Protein AF-A0A1C3J960-F1 (afdb_monomer_lite)

Sequence (207 aa):
MNKKTLPPPPDFDSPEEAKDIIHFLWNNLAELEDRLNQNSRNSSVPSSQQPLHNKAKNTSPNRRDSGKKQGAQPGHKGHRRLLHPIENNASVEQYLPSKTCHCGGCVVPNRKPYKRHQIFDLPDISYTLIEHQVFKGECSWCGDKHQADLPESVPDVQMDTNLHYKTYCFKPADGRNQLQSWDQKKAEKANRSNSYLSQVLAGQGAS

Secondary structure (DSSP, 8-state):
----PPPPPPP-SSHHHHHHHHHHHHHHHHHHHHHHH--TTTS---TTTS-HHHHHTT--TT-----PPSSSPTTPPP--PPPPP--TT------PPPSB-TTSPBPPPPSS-S------PPPP-----------EEE-TTT--EEEPPPPTTS-SSSS-TT--------PPPSS------HHHHHHHHHHHHHHHHHHHHHTTS--

Foldseek 3Di:
DPPPDDPPPDDDDDPVVVVVVVVVVVVVVVVVVVVVPDDVVPDVDDPVPDDVVRVVVVDDVPPPDPPDDPDDHPPDDDDDQDDDDQDPPDDDDDDFDDLADPVRDGDDDDPDDPDDDDDDDDPDDDDDDDDDDKDKDADPPPRDIDIDDDPPVDDPDPDDPPPPPVPPPDDRDPPDPDPDDVVNVVVVVVVVVVVVVVVVVVVVPDD

Radius of gyration: 34.77 Å; chains: 1; bounding box: 85×97×86 Å

Structure (mmCIF, N/CA/C/O backbone):
data_AF-A0A1C3J960-F1
#
_entry.id   AF-A0A1C3J960-F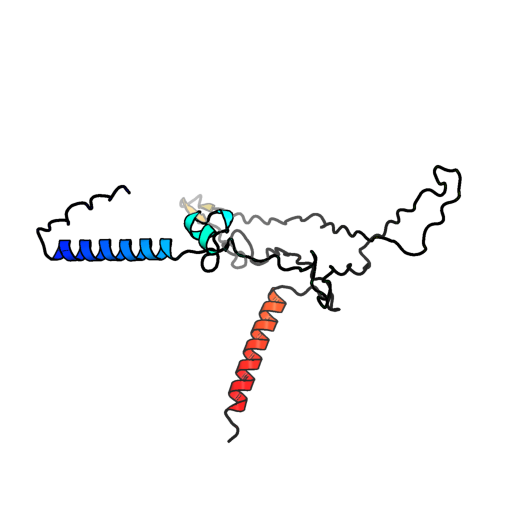1
#
loop_
_atom_site.group_PDB
_atom_site.id
_atom_site.type_symbol
_atom_site.label_atom_id
_atom_site.label_alt_id
_atom_site.label_comp_id
_atom_site.label_asym_id
_atom_site.label_entity_id
_atom_site.label_seq_id
_atom_site.pdbx_PDB_ins_code
_atom_site.Cartn_x
_atom_site.Cartn_y
_atom_site.Cartn_z
_atom_site.occupancy
_atom_site.B_iso_or_equiv
_atom_site.auth_seq_id
_atom_site.auth_comp_id
_atom_site.auth_asym_id
_atom_site.auth_atom_id
_atom_site.pdbx_PDB_model_num
ATOM 1 N N . MET A 1 1 ? -4.798 -30.162 45.306 1.00 40.94 1 MET A N 1
ATOM 2 C CA . MET A 1 1 ? -5.962 -29.302 45.000 1.00 40.94 1 MET A CA 1
ATOM 3 C C . MET A 1 1 ? -6.082 -28.275 46.114 1.00 40.94 1 MET A C 1
ATOM 5 O O . MET A 1 1 ? -6.596 -28.610 47.171 1.00 40.94 1 MET A O 1
ATOM 9 N N . ASN A 1 2 ? -5.548 -27.065 45.925 1.00 50.72 2 ASN A N 1
ATOM 10 C CA . ASN A 1 2 ? -5.765 -25.983 46.887 1.00 50.72 2 ASN A CA 1
ATOM 11 C C . ASN A 1 2 ? -7.217 -25.530 46.747 1.00 50.72 2 ASN A C 1
ATOM 13 O O . ASN A 1 2 ? -7.563 -24.864 45.772 1.00 50.72 2 ASN A O 1
ATOM 17 N N . LYS A 1 3 ? -8.079 -25.936 47.684 1.00 51.47 3 LYS A N 1
ATOM 18 C CA . LYS A 1 3 ? -9.395 -25.317 47.829 1.00 51.47 3 LYS A CA 1
ATOM 19 C C . LYS A 1 3 ? -9.120 -23.873 48.237 1.00 51.47 3 LYS A C 1
ATOM 21 O O . LYS A 1 3 ? -8.664 -23.640 49.350 1.00 51.47 3 LYS A O 1
ATOM 26 N N . LYS A 1 4 ? -9.304 -22.922 47.318 1.00 56.19 4 LYS A N 1
ATOM 27 C CA . LYS A 1 4 ? -9.351 -21.506 47.688 1.00 56.19 4 LYS A CA 1
ATOM 28 C C . LYS A 1 4 ? -10.471 -21.375 48.713 1.00 56.19 4 LYS A C 1
ATOM 30 O O . LYS A 1 4 ? -11.628 -21.617 48.379 1.00 56.19 4 LYS A O 1
ATOM 35 N N . THR A 1 5 ? -10.110 -21.077 49.952 1.00 66.50 5 THR A N 1
ATOM 36 C CA . THR A 1 5 ? -11.065 -20.726 50.995 1.00 66.50 5 THR A CA 1
ATOM 37 C C . THR A 1 5 ? -11.781 -19.471 50.520 1.00 66.50 5 THR A C 1
ATOM 39 O O . THR A 1 5 ? -11.132 -18.462 50.241 1.00 66.50 5 THR A O 1
ATOM 42 N N . LEU A 1 6 ? -13.094 -19.567 50.321 1.00 66.56 6 LEU A N 1
ATOM 43 C CA . LEU A 1 6 ? -13.897 -18.406 49.966 1.00 66.56 6 LEU A CA 1
ATOM 44 C C . LEU A 1 6 ? -13.848 -17.423 51.146 1.00 66.56 6 LEU A C 1
ATOM 46 O O . LEU A 1 6 ? -13.936 -17.876 52.292 1.00 66.56 6 LEU A O 1
ATOM 50 N N . PRO A 1 7 ? -13.668 -16.114 50.897 1.00 74.25 7 PRO A N 1
ATOM 51 C CA . PRO A 1 7 ? -13.819 -15.125 51.953 1.00 74.25 7 PRO A CA 1
ATOM 52 C C . PRO A 1 7 ? -15.239 -15.215 52.537 1.00 74.25 7 PRO A C 1
ATOM 54 O O . PRO A 1 7 ? -16.162 -15.632 51.825 1.00 74.25 7 PRO A O 1
ATOM 57 N N . PRO A 1 8 ? -15.423 -14.864 53.822 1.00 76.44 8 PRO A N 1
ATOM 58 C CA . PRO A 1 8 ? -16.755 -14.788 54.403 1.00 76.44 8 PRO A CA 1
ATOM 59 C C . PRO A 1 8 ? -17.628 -13.830 53.576 1.00 76.44 8 PRO A C 1
ATOM 61 O O . PRO A 1 8 ? -17.098 -12.876 52.993 1.00 76.44 8 PRO A O 1
ATOM 64 N N . PRO A 1 9 ? -18.942 -14.097 53.482 1.00 76.69 9 PRO A N 1
ATOM 65 C CA . PRO A 1 9 ? -19.850 -13.201 52.783 1.00 76.69 9 PRO A CA 1
ATOM 66 C C . PRO A 1 9 ? -19.760 -11.797 53.401 1.00 76.69 9 PRO A C 1
ATOM 68 O O . PRO A 1 9 ? -19.583 -11.690 54.617 1.00 76.69 9 PRO A O 1
ATOM 71 N N . PRO A 1 10 ? -19.839 -10.737 52.582 1.00 79.44 10 PRO A N 1
ATOM 72 C CA . PRO A 1 10 ? -19.859 -9.376 53.096 1.00 79.44 10 PRO A CA 1
ATOM 73 C C . PRO A 1 10 ? -21.074 -9.197 54.012 1.00 79.44 10 PRO A C 1
ATOM 75 O O . PRO A 1 10 ? -22.181 -9.604 53.654 1.00 79.44 10 PRO A O 1
ATOM 78 N N . ASP A 1 11 ? -20.836 -8.616 55.184 1.00 78.81 11 ASP A N 1
ATOM 79 C CA . ASP A 1 11 ? -21.889 -8.143 56.081 1.00 78.81 11 ASP A CA 1
ATOM 80 C C . ASP A 1 11 ? -22.377 -6.771 55.594 1.00 78.81 11 ASP A C 1
ATOM 82 O O . ASP A 1 11 ? -21.622 -6.058 54.924 1.00 78.81 11 ASP A O 1
ATOM 86 N N . PHE A 1 12 ? -23.630 -6.418 55.866 1.00 78.44 12 PHE A N 1
ATOM 87 C CA . PHE A 1 12 ? -24.222 -5.174 55.367 1.00 78.44 12 PHE A CA 1
ATOM 88 C C . PHE A 1 12 ? -25.117 -4.512 56.411 1.00 78.44 12 PHE A C 1
ATOM 90 O O . PHE A 1 12 ? -25.989 -5.149 57.001 1.00 78.44 12 PHE A O 1
ATOM 97 N N . ASP A 1 13 ? -24.932 -3.202 56.575 1.00 78.00 13 ASP A N 1
ATOM 98 C CA . ASP A 1 13 ? -25.610 -2.396 57.590 1.00 78.00 13 ASP A CA 1
ATOM 99 C C . ASP A 1 13 ? -26.914 -1.764 57.054 1.00 78.00 13 ASP A C 1
ATOM 101 O O . ASP A 1 13 ? -27.767 -1.324 57.829 1.00 78.00 13 ASP A O 1
ATOM 105 N N . SER A 1 14 ? -27.106 -1.744 55.725 1.00 86.62 14 SER A N 1
ATOM 106 C CA . SER A 1 14 ? -28.242 -1.103 55.048 1.00 86.62 14 SER A CA 1
ATOM 107 C C . SER A 1 14 ? -28.784 -1.903 53.845 1.00 86.62 14 SER A C 1
ATOM 109 O O . SER A 1 14 ? -28.019 -2.505 53.086 1.00 86.62 14 SER A O 1
ATOM 111 N N . PRO A 1 15 ? -30.111 -1.882 53.591 1.00 83.00 15 PRO A N 1
ATOM 112 C CA . PRO A 1 15 ? -30.717 -2.527 52.421 1.00 83.00 15 PRO A CA 1
ATOM 113 C C . PRO A 1 15 ? -30.311 -1.904 51.074 1.00 83.00 15 PRO A C 1
ATOM 115 O O . PRO A 1 15 ? -30.488 -2.545 50.038 1.00 83.00 15 PRO A O 1
ATOM 118 N N . GLU A 1 16 ? -29.805 -0.669 51.058 1.00 84.56 16 GLU A N 1
ATOM 119 C CA . GLU A 1 16 ? -29.292 -0.028 49.837 1.00 84.56 16 GLU A CA 1
ATOM 120 C C . GLU A 1 16 ? -27.917 -0.587 49.459 1.00 84.56 16 GLU A C 1
ATOM 122 O O . GLU A 1 16 ? -27.722 -1.027 48.327 1.00 84.56 16 GLU A O 1
ATOM 127 N N . GLU A 1 17 ? -27.022 -0.717 50.438 1.00 83.75 17 GLU A N 1
ATOM 128 C CA . GLU A 1 17 ? -25.697 -1.325 50.264 1.00 83.75 17 GLU A CA 1
ATOM 129 C C . GLU A 1 17 ? -25.800 -2.781 49.788 1.00 83.75 17 GLU A C 1
ATOM 131 O O . GLU A 1 17 ? -25.054 -3.216 48.908 1.00 83.75 17 GLU A O 1
ATOM 136 N N . ALA A 1 18 ? -26.787 -3.528 50.294 1.00 84.81 18 ALA A N 1
ATOM 137 C CA . ALA A 1 18 ? -27.049 -4.893 49.847 1.00 84.81 18 ALA A CA 1
ATOM 138 C C . ALA A 1 18 ? -27.378 -4.971 48.342 1.00 84.81 18 ALA A C 1
ATOM 140 O O . ALA A 1 18 ? -26.936 -5.900 47.661 1.00 84.81 18 ALA A O 1
ATOM 141 N N . LYS A 1 19 ? -28.124 -4.001 47.792 1.00 88.38 19 LYS A N 1
ATOM 142 C CA . LYS A 1 19 ? -28.462 -3.970 46.357 1.00 88.38 19 LYS A CA 1
ATOM 143 C C . LYS A 1 19 ? -27.236 -3.685 45.498 1.00 88.38 19 LYS A C 1
ATOM 145 O O . LYS A 1 19 ? -27.045 -4.362 44.487 1.00 88.38 19 LYS A O 1
ATOM 150 N N . ASP A 1 20 ? -26.396 -2.745 45.915 1.00 88.56 20 ASP A N 1
ATOM 151 C CA . ASP A 1 20 ? -25.171 -2.396 45.192 1.00 88.56 20 ASP A CA 1
ATOM 152 C C . ASP A 1 20 ? -24.196 -3.576 45.145 1.00 88.56 20 ASP A C 1
ATOM 154 O O . ASP A 1 20 ? -23.641 -3.894 44.088 1.00 88.56 20 ASP A O 1
ATOM 158 N N . ILE A 1 21 ? -24.060 -4.302 46.259 1.00 88.31 21 ILE A N 1
ATOM 159 C CA . ILE A 1 21 ? -23.249 -5.521 46.332 1.00 88.31 21 ILE A CA 1
ATOM 160 C C . ILE A 1 21 ? -23.815 -6.608 45.411 1.00 88.31 21 ILE A C 1
ATOM 162 O O . ILE A 1 21 ? -23.054 -7.247 44.683 1.00 88.31 21 ILE A O 1
ATOM 166 N N . ILE A 1 22 ? -25.137 -6.813 45.390 1.00 91.19 22 ILE A N 1
ATOM 167 C CA . ILE A 1 22 ? -25.774 -7.789 44.491 1.00 91.19 22 ILE A CA 1
ATOM 168 C C . ILE A 1 22 ? -25.492 -7.438 43.027 1.00 91.19 22 ILE A C 1
ATOM 170 O O . ILE A 1 22 ? -25.082 -8.314 42.264 1.00 91.19 22 ILE A O 1
ATOM 174 N N . HIS A 1 23 ? -25.649 -6.173 42.632 1.00 90.00 23 HIS A N 1
ATOM 175 C CA . HIS A 1 23 ? -25.342 -5.727 41.272 1.00 90.00 23 HIS A CA 1
ATOM 176 C C . HIS A 1 23 ? -23.862 -5.922 40.921 1.00 90.00 23 HIS A C 1
ATOM 178 O O . HIS A 1 23 ? -23.541 -6.424 39.841 1.00 90.00 23 HIS A O 1
ATOM 184 N N . PHE A 1 24 ? -22.957 -5.586 41.840 1.00 91.06 24 PHE A N 1
ATOM 185 C CA . PHE A 1 24 ? -21.521 -5.785 41.663 1.00 91.06 24 PHE A CA 1
ATOM 186 C C . PHE A 1 24 ? -21.154 -7.266 41.484 1.00 91.06 24 PHE A C 1
ATOM 188 O O . PHE A 1 24 ? -20.398 -7.616 40.573 1.00 91.06 24 PHE A O 1
ATOM 195 N N . LEU A 1 25 ? -21.699 -8.153 42.320 1.00 91.19 25 LEU A N 1
ATOM 196 C CA . LEU A 1 25 ? -21.454 -9.593 42.234 1.00 91.19 25 LEU A CA 1
ATOM 197 C C . LEU A 1 25 ? -22.050 -10.196 40.958 1.00 91.19 25 LEU A C 1
ATOM 199 O O . LEU A 1 25 ? -21.403 -11.028 40.324 1.00 91.19 25 LEU A O 1
ATOM 203 N N . TRP A 1 26 ? -23.239 -9.749 40.549 1.00 92.19 26 TRP A N 1
ATOM 204 C CA . TRP A 1 26 ? -23.888 -10.206 39.319 1.00 92.19 26 TRP A CA 1
ATOM 205 C C . TRP A 1 26 ? -23.072 -9.843 38.075 1.00 92.19 26 TRP A C 1
ATOM 207 O O . TRP A 1 26 ? -22.848 -10.689 37.210 1.00 92.19 26 TRP A O 1
ATOM 217 N N . ASN A 1 27 ? -22.559 -8.611 38.014 1.00 90.56 27 ASN A N 1
ATOM 218 C CA . ASN A 1 27 ? -21.699 -8.163 36.917 1.00 90.56 27 ASN A CA 1
ATOM 219 C C . ASN A 1 27 ? -20.379 -8.943 36.866 1.00 90.56 27 ASN A C 1
ATOM 221 O O . ASN A 1 27 ? -19.948 -9.350 35.789 1.00 90.56 27 ASN A O 1
ATOM 225 N N . ASN A 1 28 ? -19.762 -9.208 38.022 1.00 91.75 28 ASN A N 1
ATOM 226 C CA . ASN A 1 28 ? -18.548 -10.024 38.084 1.00 91.75 28 ASN A CA 1
ATOM 227 C C . ASN A 1 28 ? -18.793 -11.466 37.630 1.00 91.75 28 ASN A C 1
ATOM 229 O O . ASN A 1 28 ? -17.955 -12.038 36.934 1.00 91.75 28 ASN A O 1
ATOM 233 N N . LEU A 1 29 ? -19.925 -12.066 38.013 1.00 92.19 29 LEU A N 1
ATOM 234 C CA . LEU A 1 29 ? -20.287 -13.405 37.549 1.00 92.19 29 LEU A CA 1
ATOM 235 C C . LEU A 1 29 ? -20.457 -13.434 36.030 1.00 92.19 29 LEU A C 1
ATOM 237 O O . LEU A 1 29 ? -19.841 -14.278 35.384 1.00 92.19 29 LEU A O 1
ATOM 241 N N . ALA A 1 30 ? -21.199 -12.478 35.467 1.00 89.50 30 ALA A N 1
ATOM 242 C CA . ALA A 1 30 ? -21.384 -12.369 34.023 1.00 89.50 30 ALA A CA 1
ATOM 243 C C . ALA A 1 30 ? -20.042 -12.209 33.280 1.00 89.50 30 ALA A C 1
ATOM 245 O O . ALA A 1 30 ? -19.780 -12.930 32.320 1.00 89.50 30 ALA A O 1
ATOM 246 N N . GLU A 1 31 ? -19.142 -11.343 33.760 1.00 87.31 31 GLU A N 1
ATOM 247 C CA . GLU A 1 31 ? -17.820 -11.151 33.147 1.00 87.31 31 GLU A CA 1
ATOM 248 C C . GLU A 1 31 ? -16.962 -12.427 33.208 1.00 87.31 31 GLU A C 1
ATOM 250 O O . GLU A 1 31 ? -16.300 -12.800 32.234 1.00 87.31 31 GLU A O 1
ATOM 255 N N . LEU A 1 32 ? -16.950 -13.116 34.352 1.00 87.00 32 LEU A N 1
ATOM 256 C CA . LEU A 1 32 ? -16.181 -14.349 34.523 1.00 87.00 32 LEU A CA 1
ATOM 257 C C . LEU A 1 32 ? -16.727 -15.490 33.655 1.00 87.00 32 LEU A C 1
ATOM 259 O O . LEU A 1 32 ? -15.936 -16.247 33.082 1.00 87.00 32 LEU A O 1
ATOM 263 N N . GLU A 1 33 ? -18.049 -15.601 33.530 1.00 85.75 33 GLU A N 1
ATOM 264 C CA . GLU A 1 33 ? -18.709 -16.554 32.635 1.00 85.75 33 GLU A CA 1
ATOM 265 C C . GLU A 1 33 ? -18.397 -16.255 31.166 1.00 85.75 33 GLU A C 1
ATOM 267 O O . GLU A 1 33 ? -18.008 -17.164 30.425 1.00 85.75 33 GLU A O 1
ATOM 272 N N . ASP A 1 34 ? -18.460 -14.988 30.753 1.00 81.81 34 ASP A N 1
ATOM 273 C CA . ASP A 1 34 ? -18.087 -14.562 29.403 1.00 81.81 34 ASP A CA 1
ATOM 274 C C . ASP A 1 34 ? -16.627 -14.900 29.099 1.00 81.81 34 ASP A C 1
ATOM 276 O O . ASP A 1 34 ? -16.314 -15.493 28.063 1.00 81.81 34 ASP A O 1
ATOM 280 N N . ARG A 1 35 ? -15.714 -14.607 30.032 1.00 77.81 35 ARG A N 1
ATOM 281 C CA . ARG A 1 35 ? -14.286 -14.937 29.901 1.00 77.81 35 ARG A CA 1
ATOM 282 C C . ARG A 1 35 ? -14.033 -16.440 29.798 1.00 77.81 35 ARG A C 1
ATOM 284 O O . ARG A 1 35 ? -13.111 -16.842 29.089 1.00 77.81 35 ARG A O 1
ATOM 291 N N . LEU A 1 36 ? -14.824 -17.271 30.477 1.00 77.94 36 LEU A N 1
ATOM 292 C CA . LEU A 1 36 ? -14.744 -18.732 30.364 1.00 77.94 36 LEU A CA 1
ATOM 293 C C . LEU A 1 36 ? -15.308 -19.251 29.035 1.00 77.94 36 LEU A C 1
ATOM 295 O O . LEU A 1 36 ? -14.777 -20.218 28.484 1.00 77.94 36 LEU A O 1
ATOM 299 N N . ASN A 1 37 ? -16.351 -18.607 28.511 1.00 73.31 37 ASN A N 1
ATOM 300 C CA . ASN A 1 37 ? -17.013 -18.989 27.265 1.00 73.31 37 ASN A CA 1
ATOM 301 C C . ASN A 1 37 ? -16.298 -18.487 26.002 1.00 73.31 37 ASN A C 1
ATOM 303 O O . ASN A 1 37 ? -16.596 -18.963 24.899 1.00 73.31 37 ASN A O 1
ATOM 307 N N . GLN A 1 38 ? -15.337 -17.570 26.124 1.00 66.75 38 GLN A N 1
ATOM 308 C CA . GLN A 1 38 ? -14.517 -17.134 24.997 1.00 66.75 38 GLN A CA 1
ATOM 309 C C . GLN A 1 38 ? -13.653 -18.276 24.451 1.00 66.75 38 GLN A C 1
ATOM 311 O O . GLN A 1 38 ? -12.820 -18.870 25.136 1.00 66.75 38 GLN A O 1
ATOM 316 N N . ASN A 1 39 ? -13.824 -18.558 23.162 1.00 65.00 39 ASN A N 1
ATOM 317 C CA . ASN A 1 39 ? -13.034 -19.526 22.419 1.00 65.00 39 ASN A CA 1
ATOM 318 C C . ASN A 1 39 ? -12.701 -18.973 21.028 1.00 65.00 39 ASN A C 1
ATOM 320 O O . ASN A 1 39 ? -13.375 -18.086 20.516 1.00 65.00 39 ASN A O 1
ATOM 324 N N . SER A 1 40 ? -11.696 -19.540 20.363 1.00 60.22 40 SER A N 1
ATOM 325 C CA . SER A 1 40 ? -11.258 -19.087 19.031 1.00 60.22 40 SER A CA 1
ATOM 326 C C . SER A 1 40 ? -12.305 -19.238 17.913 1.00 60.22 40 SER A C 1
ATOM 328 O O . SER A 1 40 ? -12.024 -18.878 16.771 1.00 60.22 40 SER A O 1
ATOM 330 N N . ARG A 1 41 ? -13.488 -19.809 18.199 1.00 58.19 41 ARG A N 1
ATOM 331 C CA . ARG A 1 41 ? -14.621 -19.887 17.262 1.00 58.19 41 ARG A CA 1
ATOM 332 C C . ARG A 1 41 ? -15.629 -18.752 17.461 1.00 58.19 41 ARG A C 1
ATOM 334 O O . ARG A 1 41 ? -16.341 -18.463 16.506 1.00 58.19 41 ARG A O 1
ATOM 341 N N . ASN A 1 42 ? -15.712 -18.141 18.647 1.00 58.44 42 ASN A N 1
ATOM 342 C CA . ASN A 1 42 ? -16.661 -17.060 18.947 1.00 58.44 42 ASN A CA 1
ATOM 343 C C . ASN A 1 42 ? -16.000 -15.701 19.208 1.00 58.44 42 ASN A C 1
ATOM 345 O O . ASN A 1 42 ? -16.651 -14.676 19.042 1.00 58.44 42 ASN A O 1
ATOM 349 N N . SER A 1 43 ? -14.719 -15.677 19.567 1.00 56.94 43 SER A N 1
ATOM 350 C CA . SER A 1 43 ? -13.952 -14.462 19.766 1.00 56.94 43 SER A CA 1
ATOM 351 C C . SER A 1 43 ? -12.821 -14.465 18.752 1.00 56.94 43 SER A C 1
ATOM 353 O O . SER A 1 43 ? -12.129 -15.466 18.570 1.00 56.94 43 SER A O 1
ATOM 355 N N . SER A 1 44 ? -12.619 -13.347 18.058 1.00 63.34 44 SER A N 1
ATOM 356 C CA . SER A 1 44 ? -11.543 -13.139 17.074 1.00 63.34 44 SER A CA 1
ATOM 357 C C . SER A 1 44 ? -10.125 -13.207 17.685 1.00 63.34 44 SER A C 1
ATOM 359 O O . SER A 1 44 ? -9.174 -12.660 17.131 1.00 63.34 44 SER A O 1
ATOM 361 N N . VAL A 1 45 ? -9.976 -13.861 18.841 1.00 65.31 45 VAL A N 1
ATOM 362 C CA . VAL A 1 45 ? -8.744 -14.100 19.579 1.00 65.31 45 VAL A CA 1
ATOM 363 C C . VAL A 1 45 ? -7.974 -15.242 18.905 1.00 65.31 45 VAL A C 1
ATOM 365 O O . VAL A 1 45 ? -8.485 -16.367 18.806 1.00 65.31 45 VAL A O 1
ATOM 368 N N . PRO A 1 46 ? -6.725 -15.001 18.472 1.00 60.69 46 PRO A N 1
ATOM 369 C CA . PRO A 1 46 ? -5.896 -16.012 17.835 1.00 60.69 46 PRO A CA 1
ATOM 370 C C . PRO A 1 46 ? -5.755 -17.275 18.691 1.00 60.69 46 PRO A C 1
ATOM 372 O O . PRO A 1 46 ? -5.544 -17.216 19.903 1.00 60.69 46 PRO A O 1
ATOM 375 N N . SER A 1 47 ? -5.776 -18.446 18.045 1.00 60.62 47 SER A N 1
ATOM 376 C CA . SER A 1 47 ? -5.624 -19.744 18.721 1.00 60.62 47 SER A CA 1
ATOM 377 C C . SER A 1 47 ? -4.339 -19.857 19.556 1.00 60.62 47 SER A C 1
ATOM 379 O O . SER A 1 47 ? -4.280 -20.683 20.466 1.00 60.62 47 SER A O 1
ATOM 381 N N . SER A 1 48 ? -3.305 -19.065 19.260 1.00 57.75 48 SER A N 1
ATOM 382 C CA . SER A 1 48 ? -2.049 -19.022 20.016 1.00 57.75 48 SER A CA 1
ATOM 383 C C . SER A 1 48 ? -2.237 -18.486 21.439 1.00 57.75 48 SER A C 1
ATOM 385 O O . SER A 1 48 ? -1.630 -19.040 22.356 1.00 57.75 48 SER A O 1
ATOM 387 N N . GLN A 1 49 ? -3.132 -17.512 21.634 1.00 64.31 49 GLN A N 1
ATOM 388 C CA . GLN A 1 49 ? -3.400 -16.829 22.908 1.00 64.31 49 GLN A CA 1
ATOM 389 C C . GLN A 1 49 ? -4.466 -17.521 23.777 1.00 64.31 49 GLN A C 1
ATOM 391 O O . GLN A 1 49 ? -4.711 -17.110 24.906 1.00 64.31 49 GLN A O 1
ATOM 396 N N . GLN A 1 50 ? -5.081 -18.598 23.284 1.00 63.22 50 GLN A N 1
ATOM 397 C CA . GLN A 1 50 ? -6.061 -19.376 24.042 1.00 63.22 50 GLN A CA 1
ATOM 398 C C . GLN A 1 50 ? -5.400 -20.120 25.229 1.00 63.22 50 GLN A C 1
ATOM 400 O O . GLN A 1 50 ? -4.348 -20.749 25.031 1.00 63.22 50 GLN A O 1
ATOM 405 N N . PRO A 1 51 ? -6.016 -20.126 26.432 1.00 60.78 51 PRO A N 1
ATOM 406 C CA . PRO A 1 51 ? -5.545 -20.902 27.580 1.00 60.78 51 PRO A CA 1
ATOM 407 C C . PRO A 1 51 ? -5.364 -22.388 27.231 1.00 60.78 51 PRO A C 1
ATOM 409 O O . PRO A 1 51 ? -6.207 -22.984 26.557 1.00 60.78 51 PRO A O 1
ATOM 412 N N . LEU A 1 52 ? -4.280 -23.017 27.707 1.00 58.44 52 LEU A N 1
ATOM 413 C CA . LEU A 1 52 ? -3.930 -24.411 27.371 1.00 58.44 52 LEU A CA 1
ATOM 414 C C . LEU A 1 52 ? -5.050 -25.418 27.700 1.00 58.44 52 LEU A C 1
ATOM 416 O O . LEU A 1 52 ? -5.225 -26.399 26.978 1.00 58.44 52 LEU A O 1
ATOM 420 N N . HIS A 1 53 ? -5.857 -25.142 28.731 1.00 57.50 53 HIS A N 1
ATOM 421 C CA . HIS A 1 53 ? -7.018 -25.959 29.098 1.00 57.50 53 HIS A CA 1
ATOM 422 C C . HIS A 1 53 ? -8.055 -26.076 27.962 1.00 57.50 53 HIS A C 1
ATOM 424 O O . HIS A 1 53 ? -8.618 -27.150 27.748 1.00 57.50 53 HIS A O 1
ATOM 430 N N . ASN A 1 54 ? -8.242 -25.014 27.171 1.00 54.31 54 ASN A N 1
ATOM 431 C CA . ASN A 1 54 ? -9.176 -24.995 26.041 1.00 54.31 54 ASN A CA 1
ATOM 432 C C . ASN A 1 54 ? -8.568 -25.607 24.768 1.00 54.31 54 ASN A C 1
ATOM 434 O O . ASN A 1 54 ? -9.299 -26.108 23.913 1.00 54.31 54 ASN A O 1
ATOM 438 N N . LYS A 1 55 ? -7.231 -25.638 24.650 1.00 53.28 55 LYS A N 1
ATOM 439 C CA . LYS A 1 55 ? -6.527 -26.299 23.535 1.00 53.28 55 LYS A CA 1
ATOM 440 C C . LYS A 1 55 ? -6.649 -27.824 23.599 1.00 53.28 55 LYS A C 1
ATOM 442 O O . LYS A 1 55 ? -6.794 -28.463 22.560 1.00 53.28 55 LYS A O 1
ATOM 447 N N . ALA A 1 56 ? -6.655 -28.402 24.802 1.00 52.50 56 ALA A N 1
ATOM 448 C CA . ALA A 1 56 ? -6.711 -29.853 24.995 1.00 52.50 56 ALA A CA 1
ATOM 449 C C . ALA A 1 56 ? -8.036 -30.492 24.534 1.00 52.50 56 ALA A C 1
ATOM 451 O O . ALA A 1 56 ? -8.032 -31.627 24.067 1.00 52.50 56 ALA A O 1
ATOM 452 N N . LYS A 1 57 ? -9.166 -29.767 24.585 1.00 54.56 57 LYS A N 1
ATOM 453 C CA . LYS A 1 57 ? -10.469 -30.299 24.136 1.00 54.56 57 LYS A CA 1
ATOM 454 C C . LYS A 1 57 ? -10.565 -30.485 22.612 1.00 54.56 57 LYS A C 1
ATOM 456 O O . LYS A 1 57 ? -11.377 -31.281 22.154 1.00 54.56 57 LYS A O 1
ATOM 461 N N . ASN A 1 58 ? -9.734 -29.788 21.830 1.00 52.81 58 ASN A N 1
ATOM 462 C CA . ASN A 1 58 ? -9.788 -29.815 20.360 1.00 52.81 58 ASN A CA 1
ATOM 463 C C . ASN A 1 58 ? -8.816 -30.808 19.709 1.00 52.81 58 ASN A C 1
ATOM 465 O O . ASN A 1 58 ? -8.916 -31.062 18.506 1.00 52.81 58 ASN A O 1
ATOM 469 N N . THR A 1 59 ? -7.916 -31.410 20.484 1.00 54.41 59 THR A N 1
ATOM 470 C CA . THR A 1 59 ? -6.999 -32.439 19.991 1.00 54.41 59 THR A CA 1
ATOM 471 C C . THR A 1 59 ? -7.336 -33.742 20.689 1.00 54.41 59 THR A C 1
ATOM 473 O O . THR A 1 59 ? -6.753 -34.086 21.709 1.00 54.41 59 THR A O 1
ATOM 476 N N . SER A 1 60 ? -8.312 -34.468 20.142 1.00 58.62 60 SER A N 1
ATOM 477 C CA . SER A 1 60 ? -8.534 -35.857 20.535 1.00 58.62 60 SER A CA 1
ATOM 478 C C . SER A 1 60 ? -7.239 -36.645 20.282 1.00 58.62 60 SER A C 1
ATOM 480 O O . SER A 1 60 ? -6.824 -36.733 19.121 1.00 58.62 60 SER A O 1
ATOM 482 N N . PRO A 1 61 ? -6.602 -37.240 21.310 1.00 59.28 61 PRO A N 1
ATOM 483 C CA . PRO A 1 61 ? -5.433 -38.104 21.123 1.00 59.28 61 PRO A CA 1
ATOM 484 C C . PRO A 1 61 ? -5.766 -39.371 20.313 1.00 59.28 61 PRO A C 1
ATOM 486 O O . PRO A 1 61 ? -4.866 -40.062 19.857 1.00 59.28 61 PRO A O 1
ATOM 489 N N . ASN A 1 62 ? -7.055 -39.636 20.065 1.00 62.06 62 ASN A N 1
ATOM 490 C CA . ASN A 1 62 ? -7.562 -40.740 19.250 1.00 62.06 62 ASN A CA 1
ATOM 491 C C . ASN A 1 62 ? -7.879 -40.342 17.797 1.00 62.06 62 ASN A C 1
ATOM 493 O O . ASN A 1 62 ? -8.626 -41.045 17.107 1.00 62.06 62 ASN A O 1
ATOM 497 N N . ARG A 1 63 ? -7.357 -39.212 17.302 1.00 61.97 63 ARG A N 1
ATOM 498 C CA . ARG A 1 63 ? -7.527 -38.842 15.892 1.00 61.97 63 ARG A CA 1
ATOM 499 C C . ARG A 1 63 ? -6.747 -39.822 15.013 1.00 61.97 63 ARG A C 1
ATOM 501 O O . ARG A 1 63 ? -5.538 -39.698 14.854 1.00 61.97 63 ARG A O 1
ATOM 508 N N . ARG A 1 64 ? -7.469 -40.788 14.439 1.00 68.38 64 ARG A N 1
ATOM 509 C CA . ARG A 1 64 ? -6.946 -41.731 13.442 1.00 68.38 64 ARG A CA 1
ATOM 510 C C . ARG A 1 64 ? -6.303 -40.953 12.295 1.00 68.38 64 ARG A C 1
ATOM 512 O O . ARG A 1 64 ? -6.845 -39.921 11.880 1.00 68.38 64 ARG A O 1
ATOM 519 N N . ASP A 1 65 ? -5.172 -41.452 11.798 1.00 67.88 65 ASP A N 1
ATOM 520 C CA . ASP A 1 65 ? -4.555 -40.901 10.597 1.00 67.88 65 ASP A CA 1
ATOM 521 C C . ASP A 1 65 ? -5.607 -40.885 9.485 1.00 67.88 65 ASP A C 1
ATOM 523 O O . ASP A 1 65 ? -6.314 -41.865 9.244 1.00 67.88 65 ASP A O 1
ATOM 527 N N . SER A 1 66 ? -5.775 -39.724 8.862 1.00 70.00 66 SER A N 1
ATOM 528 C CA . SER A 1 66 ? -6.834 -39.520 7.882 1.00 70.00 66 SER A CA 1
ATOM 529 C C . SER A 1 66 ? -6.631 -40.362 6.621 1.00 70.00 66 SER A C 1
ATOM 531 O O . SER A 1 66 ? -7.554 -40.451 5.814 1.00 70.00 66 SER A O 1
ATOM 533 N N . GLY A 1 67 ? -5.428 -40.921 6.417 1.00 73.94 67 GLY A N 1
ATOM 534 C CA . GLY A 1 67 ? -5.049 -41.658 5.207 1.00 73.94 67 GLY A CA 1
ATOM 535 C C . GLY A 1 67 ? -5.056 -40.787 3.944 1.00 73.94 67 GLY A C 1
ATOM 536 O O . GLY A 1 67 ? -4.848 -41.278 2.835 1.00 73.94 67 GLY A O 1
ATOM 537 N N . LYS A 1 68 ? -5.312 -39.482 4.090 1.00 75.38 68 LYS A N 1
ATOM 538 C CA . LYS A 1 68 ? -5.386 -38.526 2.992 1.00 75.38 68 LYS A CA 1
ATOM 539 C C . LYS A 1 68 ? -3.980 -38.066 2.650 1.00 75.38 68 LYS A C 1
ATOM 541 O O . LYS A 1 68 ? -3.242 -37.596 3.513 1.00 75.38 68 LYS A O 1
ATOM 546 N N . LYS A 1 69 ? -3.635 -38.152 1.365 1.00 74.56 69 LYS A N 1
ATOM 547 C CA . LYS A 1 69 ? -2.395 -37.571 0.842 1.00 74.56 69 LYS A CA 1
ATOM 548 C C . LYS A 1 69 ? -2.360 -36.072 1.149 1.00 74.56 69 LYS A C 1
ATOM 550 O O . LYS A 1 69 ? -3.388 -35.397 1.063 1.00 74.56 69 LYS A O 1
ATOM 555 N N . GLN A 1 70 ? -1.176 -35.565 1.491 1.00 69.06 70 GLN A N 1
ATOM 556 C CA . GLN A 1 70 ? -0.953 -34.131 1.657 1.00 69.06 70 GLN A CA 1
ATOM 557 C C . GLN A 1 70 ? -1.254 -33.409 0.336 1.00 69.06 70 GLN A C 1
ATOM 559 O O . GLN A 1 70 ? -0.778 -33.815 -0.723 1.00 69.06 70 GLN A O 1
ATOM 564 N N . GLY A 1 71 ? -2.061 -32.350 0.405 1.00 73.12 71 GLY A N 1
ATOM 565 C CA . GLY A 1 71 ? -2.495 -31.572 -0.753 1.00 73.12 71 GLY A CA 1
ATOM 566 C C . GLY A 1 71 ? -4.014 -31.479 -0.890 1.00 73.12 71 GLY A C 1
ATOM 567 O O . GLY A 1 71 ? -4.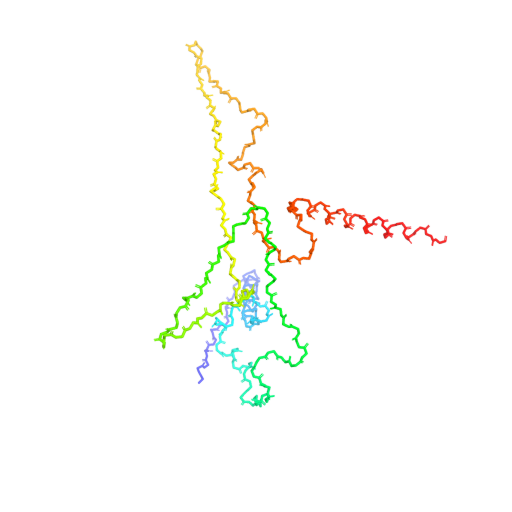783 -32.031 -0.096 1.00 73.12 71 GLY A O 1
ATOM 568 N N . ALA A 1 72 ? -4.449 -30.733 -1.904 1.00 73.62 72 ALA A N 1
ATOM 569 C CA . ALA A 1 72 ? -5.861 -30.612 -2.236 1.00 73.62 72 ALA A CA 1
ATOM 570 C C . ALA A 1 72 ? -6.438 -31.996 -2.578 1.00 73.62 72 ALA A C 1
ATOM 572 O O . ALA A 1 72 ? -5.803 -32.782 -3.283 1.00 73.62 72 ALA A O 1
ATOM 573 N N . GLN A 1 73 ? -7.631 -32.309 -2.065 1.00 82.25 73 GLN A N 1
ATOM 574 C CA . GLN A 1 73 ? -8.277 -33.589 -2.364 1.00 82.25 73 GLN A CA 1
ATOM 575 C C . GLN A 1 73 ? -8.599 -33.700 -3.872 1.00 82.25 73 GLN A C 1
ATOM 577 O O . GLN A 1 73 ? -8.773 -32.678 -4.550 1.00 82.25 73 GLN A O 1
ATOM 582 N N . PRO A 1 74 ? -8.701 -34.922 -4.418 1.00 75.44 74 PRO A N 1
ATOM 583 C CA . PRO A 1 74 ? -9.148 -35.130 -5.792 1.00 75.44 74 PRO A CA 1
ATOM 584 C C . PRO A 1 74 ? -10.482 -34.410 -6.051 1.00 75.44 74 PRO A C 1
ATOM 586 O O . PRO A 1 74 ? -11.417 -34.538 -5.266 1.00 75.44 74 PRO A O 1
ATOM 589 N N . GLY A 1 75 ? -10.556 -33.620 -7.126 1.00 80.75 75 GLY A N 1
ATOM 590 C CA . GLY A 1 75 ? -11.738 -32.819 -7.480 1.00 80.75 75 GLY A CA 1
ATOM 591 C C . GLY A 1 75 ? -11.680 -31.342 -7.065 1.00 80.75 75 GLY A C 1
ATOM 592 O O . GLY A 1 75 ? -12.481 -30.546 -7.556 1.00 80.75 75 GLY A O 1
ATOM 593 N N . HIS A 1 76 ? -10.711 -30.925 -6.241 1.00 71.62 76 HIS A N 1
ATOM 594 C CA . HIS A 1 76 ? -10.511 -29.499 -5.972 1.00 71.62 76 HIS A CA 1
ATOM 595 C C . HIS A 1 76 ? -9.882 -28.795 -7.175 1.00 71.62 76 HIS A C 1
ATOM 597 O O . HIS A 1 76 ? -8.747 -29.071 -7.566 1.00 71.62 76 HIS A O 1
ATOM 603 N N . LYS A 1 77 ? -10.615 -27.829 -7.738 1.00 78.50 77 LYS A N 1
ATOM 604 C CA . LYS A 1 77 ? -10.085 -26.934 -8.767 1.00 78.50 77 LYS A CA 1
ATOM 605 C C . LYS A 1 77 ? -8.984 -26.070 -8.153 1.00 78.50 77 LYS A C 1
ATOM 607 O O . LYS A 1 77 ? -9.213 -25.362 -7.174 1.00 78.50 77 LYS A O 1
ATOM 612 N N . GLY A 1 78 ? -7.788 -26.127 -8.731 1.00 74.19 78 GLY A N 1
ATOM 613 C CA . GLY A 1 78 ? -6.685 -25.271 -8.315 1.00 74.19 78 GLY A CA 1
ATOM 614 C C . GLY A 1 78 ? -7.016 -23.803 -8.580 1.00 74.19 78 GLY A C 1
ATOM 615 O O . GLY A 1 78 ? -7.249 -23.415 -9.724 1.00 74.19 78 GLY A O 1
ATOM 616 N N . HIS A 1 79 ? -7.002 -22.979 -7.535 1.00 75.06 79 HIS A N 1
ATOM 617 C CA . HIS A 1 79 ? -7.037 -21.531 -7.687 1.00 75.06 79 HIS A CA 1
ATOM 618 C C . HIS A 1 79 ? -5.615 -21.019 -7.890 1.00 75.06 79 HIS A C 1
ATOM 620 O O . HIS A 1 79 ? -4.791 -21.042 -6.979 1.00 75.06 79 HIS A O 1
ATOM 626 N N . ARG A 1 80 ? -5.332 -20.544 -9.102 1.00 72.81 80 ARG A N 1
ATOM 627 C CA . ARG A 1 80 ? -4.115 -19.791 -9.406 1.00 72.81 80 ARG A CA 1
ATOM 628 C C . ARG A 1 80 ? -4.476 -18.338 -9.652 1.00 72.81 80 ARG A C 1
ATOM 630 O O . ARG A 1 80 ? -5.522 -18.053 -10.233 1.00 72.81 80 ARG A O 1
ATOM 637 N N . ARG A 1 81 ? -3.598 -17.424 -9.240 1.00 74.44 81 ARG A N 1
ATOM 638 C CA . ARG A 1 81 ? -3.708 -16.024 -9.654 1.00 74.44 81 ARG A CA 1
ATOM 639 C C . ARG A 1 81 ? -3.538 -15.972 -11.168 1.00 74.44 81 ARG A C 1
ATOM 641 O O . ARG A 1 81 ? -2.554 -16.489 -11.699 1.00 74.44 81 ARG A O 1
ATOM 648 N N . LEU A 1 82 ? -4.529 -15.412 -11.851 1.00 81.50 82 LEU A N 1
ATOM 649 C CA . LEU A 1 82 ? -4.429 -15.147 -13.278 1.00 81.50 82 LEU A CA 1
ATOM 650 C C . LEU A 1 82 ? -3.385 -14.049 -13.492 1.00 81.50 82 LEU A C 1
ATOM 652 O O . LEU A 1 82 ? -3.300 -13.108 -12.704 1.00 81.50 82 LEU A O 1
ATOM 656 N N . LEU A 1 83 ? -2.577 -14.201 -14.537 1.00 83.62 83 LEU A N 1
ATOM 657 C CA . LEU A 1 83 ? -1.630 -13.169 -14.947 1.00 83.62 83 LEU A CA 1
ATOM 658 C C . LEU A 1 83 ? -2.405 -11.997 -15.543 1.00 83.62 83 LEU A C 1
ATOM 660 O O . LEU A 1 83 ? -3.359 -12.213 -16.293 1.00 83.62 83 LEU A O 1
ATOM 664 N N . HIS A 1 84 ? -1.970 -10.777 -15.244 1.00 80.88 84 HIS A N 1
ATOM 665 C CA . HIS A 1 84 ? -2.558 -9.584 -15.837 1.00 80.88 84 HIS A CA 1
ATOM 666 C C . HIS A 1 84 ? -2.263 -9.565 -17.347 1.00 80.88 84 HIS A C 1
ATOM 668 O O . HIS A 1 84 ? -1.147 -9.940 -17.746 1.00 80.88 84 HIS A O 1
ATOM 674 N N . PRO A 1 85 ? -3.221 -9.177 -18.207 1.00 82.81 85 PRO A N 1
ATOM 675 C CA . PRO A 1 85 ? -2.924 -8.912 -19.608 1.00 82.81 85 PRO A CA 1
ATOM 676 C C . PRO A 1 85 ? -1.830 -7.843 -19.720 1.00 82.81 85 PRO A C 1
ATOM 678 O O . PRO A 1 85 ? -1.716 -6.959 -18.870 1.00 82.81 85 PRO A O 1
ATOM 681 N N . ILE A 1 86 ? -0.994 -7.969 -20.748 1.00 79.94 86 ILE A N 1
ATOM 682 C CA . ILE A 1 86 ? 0.028 -6.971 -21.067 1.00 79.94 86 ILE A CA 1
ATOM 683 C C . ILE A 1 86 ? -0.718 -5.850 -21.794 1.00 79.94 86 ILE A C 1
ATOM 685 O O . ILE A 1 86 ? -1.165 -6.045 -22.921 1.00 79.94 86 ILE A O 1
ATOM 689 N N . GLU A 1 87 ? -0.944 -4.742 -21.095 1.00 77.75 87 GLU A N 1
ATOM 690 C CA . GLU A 1 87 ? -1.585 -3.536 -21.631 1.00 77.75 87 GLU A CA 1
ATOM 691 C C . GLU A 1 87 ? -0.530 -2.567 -22.187 1.00 77.75 87 GLU A C 1
ATOM 693 O O . GLU A 1 87 ? 0.669 -2.798 -22.039 1.00 77.75 87 GLU A O 1
ATOM 698 N N . ASN A 1 88 ? -0.962 -1.457 -22.793 1.00 66.56 88 ASN A N 1
ATOM 699 C CA . ASN A 1 88 ? -0.072 -0.478 -23.435 1.00 66.56 88 ASN A CA 1
ATOM 700 C C . ASN A 1 88 ? 0.989 0.125 -22.490 1.00 66.56 88 ASN A C 1
ATOM 702 O O . ASN A 1 88 ? 2.029 0.573 -22.958 1.00 66.56 88 ASN A O 1
ATOM 706 N N . ASN A 1 89 ? 0.751 0.105 -21.174 1.00 69.75 89 ASN A N 1
ATOM 707 C CA . ASN A 1 89 ? 1.656 0.657 -20.160 1.00 69.75 89 ASN A CA 1
ATOM 708 C C . ASN A 1 89 ? 2.631 -0.385 -19.573 1.00 69.75 89 ASN A C 1
ATOM 710 O O . ASN A 1 89 ? 3.258 -0.122 -18.551 1.00 69.75 89 ASN A O 1
ATOM 714 N N . ALA A 1 90 ? 2.735 -1.581 -20.161 1.00 80.50 90 ALA A N 1
ATOM 715 C CA . ALA A 1 90 ? 3.604 -2.649 -19.671 1.00 80.50 90 ALA A CA 1
ATOM 716 C C . ALA A 1 90 ? 4.806 -2.877 -20.600 1.00 80.50 90 ALA A C 1
ATOM 718 O O . ALA A 1 90 ? 4.644 -3.104 -21.799 1.00 80.50 90 ALA A O 1
ATOM 719 N N . SER A 1 91 ? 6.014 -2.902 -20.034 1.00 84.88 91 SER A N 1
ATOM 720 C CA . SER A 1 91 ? 7.221 -3.378 -20.714 1.00 84.88 91 SER A CA 1
ATOM 721 C C . SER A 1 91 ? 7.404 -4.886 -20.495 1.00 84.88 91 SER A C 1
ATOM 723 O O . SER A 1 91 ? 7.043 -5.440 -19.454 1.00 84.88 91 SER A O 1
ATOM 725 N N . VAL A 1 92 ? 7.940 -5.586 -21.501 1.00 90.38 92 VAL A N 1
ATOM 726 C CA . VAL A 1 92 ? 8.198 -7.032 -21.431 1.00 90.38 92 VAL A CA 1
ATOM 727 C C . VAL A 1 92 ? 9.673 -7.290 -21.680 1.00 90.38 92 VAL A C 1
ATOM 729 O O . VAL A 1 92 ? 10.145 -7.210 -22.811 1.00 90.38 92 VAL A O 1
ATOM 732 N N . GLU A 1 93 ? 10.382 -7.670 -20.626 1.00 91.88 93 GLU A N 1
ATOM 733 C CA . GLU A 1 93 ? 11.784 -8.068 -20.703 1.00 91.88 93 GLU A CA 1
ATOM 734 C C . GLU A 1 93 ? 11.907 -9.594 -20.766 1.00 91.88 93 GLU A C 1
ATOM 736 O O . GLU A 1 93 ? 11.293 -10.326 -19.983 1.00 91.88 93 GLU A O 1
ATOM 741 N N . GLN A 1 94 ? 12.694 -10.089 -21.724 1.00 93.31 94 GLN A N 1
ATOM 742 C CA . GLN A 1 94 ? 12.915 -11.519 -21.928 1.00 93.31 94 GLN A CA 1
ATOM 743 C C . GLN A 1 94 ? 14.315 -11.923 -21.471 1.00 93.31 94 GLN A C 1
ATOM 745 O O . GLN A 1 94 ? 15.315 -11.403 -21.956 1.00 93.31 94 GLN A O 1
ATOM 750 N N . TYR A 1 95 ? 14.374 -12.919 -20.590 1.00 93.31 95 TYR A N 1
ATOM 751 C CA . TYR A 1 95 ? 15.616 -13.468 -20.056 1.00 93.31 95 TYR A CA 1
ATOM 752 C C . TYR A 1 95 ? 15.838 -14.862 -20.650 1.00 93.31 95 TYR A C 1
ATOM 754 O O . TYR A 1 95 ? 15.168 -15.826 -20.270 1.00 93.31 95 TYR A O 1
ATOM 762 N N . LEU A 1 96 ? 16.734 -14.957 -21.635 1.00 93.75 96 LEU A N 1
ATOM 763 C CA . LEU A 1 96 ? 17.056 -16.206 -22.330 1.00 93.75 96 LEU A CA 1
ATOM 764 C C . LEU A 1 96 ? 18.244 -16.920 -21.661 1.00 93.75 96 LEU A C 1
ATOM 766 O O . LEU A 1 96 ? 19.137 -16.254 -21.136 1.00 93.75 96 LEU A O 1
ATOM 770 N N . PRO A 1 97 ? 18.287 -18.267 -21.683 1.00 93.19 97 PRO A N 1
ATOM 771 C CA . PRO A 1 97 ? 19.454 -19.010 -21.223 1.00 93.19 97 PRO A CA 1
ATOM 772 C C . PRO A 1 97 ? 20.673 -18.731 -22.115 1.00 93.19 97 PRO A C 1
ATOM 774 O O . PRO A 1 97 ? 20.533 -18.336 -23.276 1.00 93.19 97 PRO A O 1
ATOM 777 N N . SER A 1 98 ? 21.872 -18.991 -21.585 1.00 92.25 98 SER A N 1
ATOM 778 C CA . SER A 1 98 ? 23.101 -18.989 -22.389 1.00 92.25 98 SER A CA 1
ATOM 779 C C . SER A 1 98 ? 22.940 -19.899 -23.605 1.00 92.25 98 SER A C 1
ATOM 781 O O . SER A 1 98 ? 22.386 -20.988 -23.481 1.00 92.25 98 SER A O 1
ATOM 783 N N . LYS A 1 99 ? 23.464 -19.477 -24.763 1.00 93.19 99 LYS A N 1
ATOM 784 C CA . LYS A 1 99 ? 23.471 -20.281 -25.999 1.00 93.19 99 LYS A CA 1
ATOM 785 C C . LYS A 1 99 ? 24.364 -21.517 -25.889 1.00 93.19 99 LYS A C 1
ATOM 787 O O . LYS A 1 99 ? 24.208 -22.449 -26.674 1.00 93.19 99 LYS A O 1
ATOM 792 N N . THR A 1 100 ? 25.299 -21.519 -24.942 1.00 93.94 100 THR A N 1
ATOM 793 C CA . THR A 1 100 ? 26.240 -22.611 -24.703 1.00 93.94 100 THR A CA 1
ATOM 794 C C . THR A 1 100 ? 25.981 -23.245 -23.345 1.00 93.94 100 THR A C 1
ATOM 796 O O . THR A 1 100 ? 25.875 -22.571 -22.317 1.00 93.94 100 THR A O 1
ATOM 799 N N . CYS A 1 101 ? 25.870 -24.568 -23.357 1.00 93.19 101 CYS A N 1
ATOM 800 C CA . CYS A 1 101 ? 25.846 -25.384 -22.160 1.00 93.19 101 CYS A CA 1
ATOM 801 C C . CYS A 1 101 ? 27.264 -25.500 -21.597 1.00 93.19 101 CYS A C 1
ATOM 803 O O . CYS A 1 101 ? 28.247 -25.418 -22.333 1.00 93.19 101 CYS A O 1
ATOM 805 N N . HIS A 1 102 ? 27.374 -25.775 -20.302 1.00 92.44 102 HIS A N 1
ATOM 806 C CA . HIS A 1 102 ? 28.656 -26.034 -19.652 1.00 92.44 102 HIS A CA 1
ATOM 807 C C . HIS A 1 102 ? 29.427 -27.213 -20.284 1.00 92.44 102 HIS A C 1
ATOM 809 O O . HIS A 1 102 ? 30.649 -27.233 -20.254 1.00 92.44 102 HIS A O 1
ATOM 815 N N . CYS A 1 103 ? 28.731 -28.161 -20.922 1.00 92.50 103 CYS A N 1
ATOM 816 C CA . CYS A 1 103 ? 29.351 -29.261 -21.669 1.00 92.50 103 CYS A CA 1
ATOM 817 C C . CYS A 1 103 ? 29.796 -28.899 -23.103 1.00 92.50 103 CYS A C 1
ATOM 819 O O . CYS A 1 103 ? 30.229 -29.779 -23.838 1.00 92.50 103 CYS A O 1
ATOM 821 N N . GLY A 1 104 ? 29.637 -27.642 -23.536 1.00 91.19 104 GLY A N 1
ATOM 822 C CA . GLY A 1 104 ? 29.946 -27.187 -24.899 1.00 91.19 104 GLY A CA 1
ATOM 823 C C . GLY A 1 104 ? 28.813 -27.364 -25.919 1.00 91.19 104 GLY A C 1
ATOM 824 O O . GLY A 1 104 ? 28.921 -26.877 -27.041 1.00 91.19 104 GLY A O 1
ATOM 825 N N . GLY A 1 105 ? 27.705 -28.013 -25.545 1.00 92.25 105 GLY A N 1
ATOM 826 C CA . GLY A 1 105 ? 26.532 -28.173 -26.412 1.00 92.25 105 GLY A CA 1
ATOM 827 C C . GLY A 1 105 ? 25.734 -26.879 -26.626 1.00 92.25 105 GLY A C 1
ATOM 828 O O . GLY A 1 105 ? 25.738 -25.983 -25.780 1.00 92.25 105 GLY A O 1
ATOM 829 N N . CYS A 1 106 ? 25.002 -26.790 -27.740 1.00 93.88 106 CYS A N 1
ATOM 830 C CA . CYS A 1 106 ? 24.122 -25.656 -28.033 1.00 93.88 106 CYS A CA 1
ATOM 831 C C . CYS A 1 106 ? 22.802 -25.744 -27.254 1.00 93.88 106 CYS A C 1
ATOM 833 O O . CYS A 1 106 ? 22.126 -26.772 -27.268 1.00 93.88 106 CYS A O 1
ATOM 835 N N . VAL A 1 107 ? 22.400 -24.643 -26.621 1.00 95.75 107 VAL A N 1
ATOM 836 C CA . VAL A 1 107 ? 21.123 -24.517 -25.910 1.00 95.75 107 VAL A CA 1
ATOM 837 C C . VAL A 1 107 ? 20.139 -23.757 -26.787 1.00 95.75 107 VAL A C 1
ATOM 839 O O . VAL A 1 107 ? 20.367 -22.604 -27.156 1.00 95.75 107 VAL A O 1
ATOM 842 N N . VAL A 1 108 ? 19.018 -24.403 -27.096 1.00 94.31 108 VAL A N 1
ATOM 843 C CA . VAL A 1 108 ? 17.926 -23.804 -27.866 1.00 94.31 108 VAL A CA 1
ATOM 844 C C . VAL A 1 108 ? 16.800 -23.421 -26.902 1.00 94.31 108 VAL A C 1
ATOM 846 O O . VAL A 1 108 ? 16.227 -24.306 -26.263 1.00 94.31 108 VAL A O 1
ATOM 849 N N . PRO A 1 109 ? 16.466 -22.126 -26.756 1.00 93.50 109 PRO A N 1
ATOM 850 C CA . PRO A 1 109 ? 15.372 -21.711 -25.892 1.00 93.50 109 PRO A CA 1
ATOM 851 C C . PRO A 1 109 ? 14.011 -22.102 -26.481 1.00 93.50 109 PRO A C 1
ATOM 853 O O . PRO A 1 109 ? 13.794 -22.077 -27.693 1.00 93.50 109 PRO A O 1
ATOM 856 N N . ASN A 1 110 ? 13.059 -22.413 -25.601 1.00 93.75 110 ASN A N 1
ATOM 857 C CA . ASN A 1 110 ? 11.676 -22.656 -26.001 1.00 93.75 110 ASN A CA 1
ATOM 858 C C . ASN A 1 110 ? 11.022 -21.379 -26.552 1.00 93.75 110 ASN A C 1
ATOM 860 O O . ASN A 1 110 ? 11.276 -20.278 -26.072 1.00 93.75 110 ASN A O 1
ATOM 864 N N . ARG A 1 111 ? 10.082 -21.538 -27.495 1.00 91.50 111 ARG A N 1
ATOM 865 C CA . ARG A 1 111 ? 9.318 -20.416 -28.083 1.00 91.50 111 ARG A CA 1
ATOM 866 C C . ARG A 1 111 ? 8.404 -19.688 -27.088 1.00 91.50 111 ARG A C 1
ATOM 868 O O . ARG A 1 111 ? 7.956 -18.584 -27.372 1.00 91.50 111 ARG A O 1
ATOM 875 N N . LYS A 1 112 ? 8.065 -20.321 -25.961 1.00 92.19 112 LYS A N 1
ATOM 876 C CA . LYS A 1 112 ? 7.189 -19.767 -24.917 1.00 92.19 112 LYS A CA 1
ATOM 877 C C . LYS A 1 112 ? 7.910 -19.776 -23.566 1.00 92.19 112 LYS A C 1
ATOM 879 O O . LYS A 1 112 ? 8.638 -20.733 -23.291 1.00 92.19 112 LYS A O 1
ATOM 884 N N . PRO A 1 113 ? 7.683 -18.765 -22.708 1.00 91.81 113 PRO A N 1
ATOM 885 C CA . PRO A 1 113 ? 8.307 -18.709 -21.394 1.00 91.81 113 PRO A CA 1
ATOM 886 C C . PRO A 1 113 ? 7.785 -19.832 -20.491 1.00 91.81 113 PRO A C 1
ATOM 888 O O . PRO A 1 113 ? 6.581 -20.081 -20.431 1.00 91.81 113 PRO A O 1
ATOM 891 N N . TYR A 1 114 ? 8.691 -20.473 -19.748 1.00 92.31 114 TYR A N 1
ATOM 892 C CA . TYR A 1 114 ? 8.340 -21.481 -18.740 1.00 92.31 114 TYR A CA 1
ATOM 893 C C . TYR A 1 114 ? 7.639 -20.860 -17.520 1.00 92.31 114 TYR A C 1
ATOM 895 O O . TYR A 1 114 ? 6.662 -21.402 -17.008 1.00 92.31 114 TYR A O 1
ATOM 903 N N . LYS A 1 115 ? 8.110 -19.688 -17.076 1.00 90.69 115 LYS A N 1
ATOM 904 C CA . LYS A 1 115 ? 7.559 -18.928 -15.949 1.00 90.69 115 LYS A CA 1
ATOM 905 C C . LYS A 1 115 ? 7.405 -17.464 -16.348 1.00 90.69 115 LYS A C 1
ATOM 907 O O . LYS A 1 115 ? 8.259 -16.915 -17.035 1.00 90.69 115 LYS A O 1
ATOM 912 N N . ARG A 1 116 ? 6.317 -16.835 -15.899 1.00 90.69 116 ARG A N 1
ATOM 913 C CA . ARG A 1 116 ? 6.051 -15.400 -16.068 1.00 90.69 116 ARG A CA 1
ATOM 914 C C . ARG A 1 116 ? 5.995 -14.750 -14.689 1.00 90.69 116 ARG A C 1
ATOM 916 O O . ARG A 1 116 ? 5.267 -15.234 -13.824 1.00 90.69 116 ARG A O 1
ATOM 923 N N . HIS A 1 117 ? 6.770 -13.691 -14.492 1.00 90.19 117 HIS A N 1
ATOM 924 C CA . HIS A 1 117 ? 6.793 -12.881 -13.276 1.00 90.19 117 HIS A CA 1
ATOM 925 C C . HIS A 1 117 ? 6.368 -11.458 -13.650 1.00 90.19 117 HIS A C 1
ATOM 927 O O . HIS A 1 117 ? 6.843 -10.940 -14.655 1.00 90.19 117 HIS A O 1
ATOM 933 N N . GLN A 1 118 ? 5.430 -10.874 -12.904 1.00 90.19 118 GLN A N 1
ATOM 934 C CA . GLN A 1 118 ? 4.910 -9.526 -13.146 1.00 90.19 118 GLN A CA 1
ATOM 935 C C . GLN A 1 118 ? 5.199 -8.677 -11.916 1.00 90.19 118 GLN A C 1
ATOM 937 O O . GLN A 1 118 ? 4.825 -9.065 -10.809 1.00 90.19 118 GLN A O 1
ATOM 942 N N . ILE A 1 119 ? 5.869 -7.552 -12.132 1.00 88.06 119 ILE A N 1
ATOM 943 C CA . ILE A 1 119 ? 6.147 -6.540 -11.117 1.00 88.06 119 ILE A CA 1
ATOM 944 C C . ILE A 1 119 ? 5.241 -5.355 -11.444 1.00 88.06 119 ILE A C 1
ATOM 946 O O . ILE A 1 119 ? 5.171 -4.938 -12.598 1.00 88.06 119 ILE A O 1
ATOM 950 N N . PHE A 1 120 ? 4.505 -4.874 -10.445 1.00 84.88 120 PHE A N 1
ATOM 951 C CA . PHE A 1 120 ? 3.661 -3.690 -10.558 1.00 84.88 120 PHE A CA 1
ATOM 952 C C . PHE A 1 120 ? 4.328 -2.590 -9.759 1.00 84.88 120 PHE A C 1
ATOM 954 O O . PHE A 1 120 ? 4.484 -2.742 -8.547 1.00 84.88 120 PHE A O 1
ATOM 961 N N . ASP A 1 121 ? 4.716 -1.526 -10.444 1.00 82.25 121 ASP A N 1
ATOM 962 C CA . ASP A 1 121 ? 5.250 -0.336 -9.804 1.00 82.25 121 ASP A CA 1
ATOM 963 C C . ASP A 1 121 ? 4.184 0.760 -9.791 1.00 82.25 121 ASP A C 1
ATOM 965 O O . ASP A 1 121 ? 3.392 0.877 -10.735 1.00 82.25 121 ASP A O 1
ATOM 969 N N . LEU A 1 122 ? 4.121 1.516 -8.699 1.00 80.75 122 LEU A N 1
ATOM 970 C CA . LEU A 1 122 ? 3.231 2.666 -8.597 1.00 80.75 122 LEU A CA 1
ATOM 971 C C . LEU A 1 122 ? 4.045 3.910 -8.952 1.00 80.75 122 LEU A C 1
ATOM 973 O O . LEU A 1 122 ? 5.127 4.085 -8.400 1.00 80.75 122 LEU A O 1
ATOM 977 N N . PRO A 1 123 ? 3.538 4.787 -9.834 1.00 76.81 123 PRO A N 1
ATOM 978 C CA . PRO A 1 123 ? 4.216 6.048 -10.095 1.00 76.81 123 PRO A CA 1
ATOM 979 C C . PRO A 1 123 ? 4.265 6.897 -8.820 1.00 76.81 123 PRO A C 1
ATOM 981 O O . PRO A 1 123 ? 3.419 6.737 -7.932 1.00 76.81 123 PRO A O 1
ATOM 984 N N . ASP A 1 124 ? 5.222 7.822 -8.765 1.00 80.00 124 ASP A N 1
ATOM 985 C CA . ASP A 1 124 ? 5.409 8.729 -7.634 1.00 80.00 124 ASP A CA 1
ATOM 986 C C . ASP A 1 124 ? 4.096 9.432 -7.258 1.00 80.00 124 ASP A C 1
ATOM 988 O O . ASP A 1 124 ? 3.463 10.120 -8.064 1.00 80.00 124 ASP A O 1
ATOM 992 N N . ILE A 1 125 ? 3.668 9.236 -6.010 1.00 78.12 125 ILE A N 1
ATOM 993 C CA . ILE A 1 125 ? 2.441 9.826 -5.474 1.00 78.12 125 ILE A CA 1
ATOM 994 C C . ILE A 1 125 ? 2.804 11.177 -4.849 1.00 78.12 125 ILE A C 1
ATOM 996 O O . ILE A 1 125 ? 3.358 11.224 -3.752 1.00 78.12 125 ILE A O 1
ATOM 1000 N N . SER A 1 126 ? 2.477 12.277 -5.527 1.00 80.25 126 SER A N 1
ATOM 1001 C CA . SER A 1 126 ? 2.633 13.643 -5.004 1.00 80.25 126 SER A CA 1
ATOM 1002 C C . SER A 1 126 ? 1.315 14.201 -4.462 1.00 80.25 126 SER A C 1
ATOM 1004 O O . SER A 1 126 ? 0.253 13.927 -5.025 1.00 80.25 126 SER A O 1
ATOM 1006 N N . TYR A 1 127 ? 1.377 15.040 -3.424 1.00 81.50 127 TYR A N 1
ATOM 1007 C CA . TYR A 1 127 ? 0.231 15.819 -2.944 1.00 81.50 127 TYR A CA 1
ATOM 1008 C C . TYR A 1 127 ? 0.348 17.289 -3.362 1.00 81.50 127 TYR A C 1
ATOM 1010 O O . TYR A 1 127 ? 1.446 17.821 -3.518 1.00 81.50 127 TYR A O 1
ATOM 1018 N N . THR A 1 128 ? -0.797 17.950 -3.517 1.00 80.94 128 THR A N 1
ATOM 1019 C CA . THR A 1 128 ? -0.887 19.405 -3.677 1.00 80.94 128 THR A CA 1
ATOM 1020 C C . THR A 1 128 ? -1.424 19.988 -2.378 1.00 80.94 128 THR A C 1
ATOM 1022 O O . THR A 1 128 ? -2.438 19.513 -1.872 1.00 80.94 128 THR A O 1
ATOM 1025 N N . LEU A 1 129 ? -0.739 20.992 -1.829 1.00 84.75 129 LEU A N 1
ATOM 1026 C CA . LEU A 1 129 ? -1.163 21.712 -0.630 1.00 84.75 129 LEU A CA 1
ATOM 1027 C C . LEU A 1 129 ? -1.546 23.138 -1.015 1.00 84.75 129 LEU A C 1
ATOM 1029 O O . LEU A 1 129 ? -0.780 23.823 -1.690 1.00 84.75 129 LEU A O 1
ATOM 1033 N N . ILE A 1 130 ? -2.726 23.568 -0.576 1.00 85.88 130 ILE A N 1
ATOM 1034 C CA . ILE A 1 130 ? -3.186 24.953 -0.675 1.00 85.88 130 ILE A CA 1
ATOM 1035 C C . ILE A 1 130 ? -3.367 25.451 0.758 1.00 85.88 130 ILE A C 1
ATOM 1037 O O . ILE A 1 130 ? -4.166 24.900 1.511 1.00 85.88 130 ILE A O 1
ATOM 1041 N N . GLU A 1 131 ? -2.585 26.455 1.148 1.00 90.44 131 GLU A N 1
ATOM 1042 C CA . GLU A 1 131 ? -2.659 27.069 2.474 1.00 90.44 131 GLU A CA 1
ATOM 1043 C C . GLU A 1 131 ? -3.567 28.303 2.424 1.00 90.44 131 GLU A C 1
ATOM 1045 O O . GLU A 1 131 ? -3.312 29.242 1.670 1.00 90.44 131 GLU A O 1
ATOM 1050 N N . HIS A 1 132 ? -4.625 28.308 3.234 1.00 88.94 132 HIS A N 1
ATOM 1051 C CA . HIS A 1 132 ? -5.531 29.446 3.366 1.00 88.94 132 HIS A CA 1
ATOM 1052 C C . HIS A 1 132 ? -5.146 30.265 4.600 1.00 88.94 132 HIS A C 1
ATOM 1054 O O . HIS A 1 132 ? -5.383 29.845 5.731 1.00 88.94 132 HIS A O 1
ATOM 1060 N N . GLN A 1 133 ? -4.543 31.436 4.388 1.00 92.81 133 GLN A N 1
ATOM 1061 C CA . GLN A 1 133 ? -4.135 32.332 5.470 1.00 92.81 133 GLN A CA 1
ATOM 1062 C C . GLN A 1 133 ? -5.212 33.376 5.754 1.00 92.81 133 GLN A C 1
ATOM 1064 O O . GLN A 1 133 ? -5.664 34.086 4.856 1.00 92.81 133 GLN A O 1
ATOM 1069 N N . VAL A 1 134 ? -5.587 33.492 7.026 1.00 93.19 134 VAL A N 1
ATOM 1070 C CA . VAL A 1 134 ? -6.567 34.466 7.506 1.00 93.19 134 VAL A CA 1
ATOM 1071 C C . VAL A 1 134 ? -5.866 35.516 8.346 1.00 93.19 134 VAL A C 1
ATOM 1073 O O . VAL A 1 134 ? -5.204 35.198 9.334 1.00 93.19 134 VAL A O 1
ATOM 1076 N N . PHE A 1 135 ? -6.050 36.778 7.979 1.00 95.62 135 PHE A N 1
ATOM 1077 C CA . PHE A 1 135 ? -5.420 37.900 8.659 1.00 95.62 135 PHE A CA 1
ATOM 1078 C C . PHE A 1 135 ? -6.382 38.570 9.637 1.00 95.62 135 PHE A C 1
ATOM 1080 O O . PHE A 1 135 ? -7.597 38.626 9.424 1.00 95.62 135 PHE A O 1
ATOM 1087 N N . LYS A 1 136 ? -5.807 39.109 10.713 1.00 96.25 136 LYS A N 1
ATOM 1088 C CA . LYS A 1 136 ? -6.481 40.017 11.640 1.00 96.25 136 LYS A CA 1
ATOM 1089 C C . LYS A 1 136 ? -5.700 41.320 11.703 1.00 96.25 136 LYS A C 1
ATOM 1091 O O . LYS A 1 136 ? -4.480 41.314 11.556 1.00 96.25 136 LYS A O 1
ATOM 1096 N N . GLY A 1 137 ? -6.402 42.416 11.934 1.0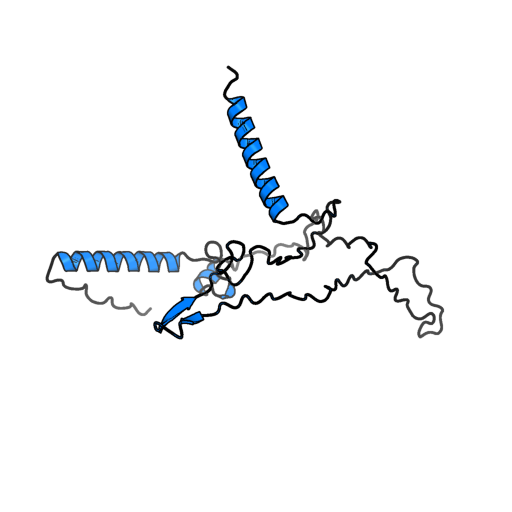0 95.12 137 GLY A N 1
ATOM 1097 C CA . GLY A 1 137 ? -5.819 43.742 12.073 1.00 95.12 137 GLY A CA 1
ATOM 1098 C C . GLY A 1 137 ? -6.603 44.583 13.065 1.00 95.12 137 GLY A C 1
ATOM 1099 O O . GLY A 1 137 ? -7.691 44.205 13.497 1.00 95.12 137 GLY A O 1
ATOM 1100 N N . GLU A 1 138 ? -6.042 45.727 13.422 1.00 95.69 138 GLU A N 1
ATOM 1101 C CA . GLU A 1 138 ? -6.697 46.724 14.261 1.00 95.69 138 GLU A CA 1
ATOM 1102 C C . GLU A 1 138 ? -6.796 48.052 13.515 1.00 95.69 138 GLU A C 1
ATOM 1104 O O . GLU A 1 138 ? -5.918 48.412 12.727 1.00 95.69 138 GLU A O 1
ATOM 1109 N N . CYS A 1 139 ? -7.891 48.772 13.733 1.00 93.56 139 CYS A N 1
ATOM 1110 C CA . CYS A 1 139 ? -8.072 50.099 13.177 1.00 93.56 139 CYS A CA 1
ATOM 1111 C C . CYS A 1 139 ? -7.139 51.075 13.897 1.00 93.56 139 CYS A C 1
ATOM 1113 O O . CYS A 1 139 ? -7.239 51.263 15.108 1.00 93.56 139 CYS A O 1
ATOM 1115 N N . SER A 1 140 ? -6.273 51.758 13.152 1.00 93.88 140 SER A N 1
ATOM 1116 C CA . SER A 1 140 ? -5.316 52.721 13.712 1.00 93.88 140 SER A CA 1
ATOM 1117 C C . SER A 1 140 ? -5.965 53.958 14.348 1.00 93.88 140 SER A C 1
ATOM 1119 O O . SER A 1 140 ? -5.286 54.708 15.043 1.00 93.88 140 SER A O 1
ATOM 1121 N N . TRP A 1 141 ? -7.262 54.182 14.114 1.00 90.81 141 TRP A N 1
ATOM 1122 C CA . TRP A 1 141 ? -8.006 55.321 14.652 1.00 90.81 141 TRP A CA 1
ATOM 1123 C C . TRP A 1 141 ? -8.783 54.971 15.924 1.00 90.81 141 TRP A C 1
ATOM 1125 O O . TRP A 1 141 ? -8.660 55.667 16.928 1.00 90.81 141 TRP A O 1
ATOM 1135 N N . CYS A 1 142 ? -9.625 53.934 15.886 1.00 93.62 142 CYS A N 1
ATOM 1136 C CA . CYS A 1 142 ? -10.504 53.569 17.006 1.00 93.62 142 CYS A CA 1
ATOM 1137 C C . CYS A 1 142 ? -10.019 52.353 17.806 1.00 93.62 142 CYS A C 1
ATOM 1139 O O . CYS A 1 142 ? -10.547 52.096 18.884 1.00 93.62 142 CYS A O 1
ATOM 1141 N N . GLY A 1 143 ? -9.023 51.614 17.308 1.00 92.75 143 GLY A N 1
ATOM 1142 C CA . GLY A 1 143 ? -8.521 50.385 17.929 1.00 92.75 143 GLY A CA 1
ATOM 1143 C C . GLY A 1 143 ? -9.399 49.150 17.705 1.00 92.75 143 GLY A C 1
ATOM 1144 O O . GLY A 1 143 ? -9.090 48.085 18.240 1.00 92.75 143 GLY A O 1
ATOM 1145 N N . ASP A 1 144 ? -10.480 49.257 16.924 1.00 95.44 144 ASP A N 1
ATOM 1146 C CA . ASP A 1 144 ? -11.375 48.126 16.667 1.00 95.44 144 ASP A CA 1
ATOM 1147 C C . ASP A 1 144 ? -10.664 47.008 15.902 1.00 95.44 144 ASP A C 1
ATOM 1149 O O . ASP A 1 144 ? -9.900 47.248 14.965 1.00 95.44 144 ASP A O 1
ATOM 1153 N N . LYS A 1 145 ? -10.925 45.762 16.305 1.00 96.25 145 LYS A N 1
ATOM 1154 C CA . LYS A 1 145 ? -10.309 44.574 15.709 1.00 96.25 145 LYS A CA 1
ATOM 1155 C C . LYS A 1 145 ? -11.143 44.072 14.541 1.00 96.25 145 LYS A C 1
ATOM 1157 O O . LYS A 1 145 ? -12.337 43.826 14.681 1.00 96.25 145 LYS A O 1
ATOM 1162 N N . HIS A 1 146 ? -10.477 43.834 13.422 1.00 94.25 146 HIS A N 1
ATOM 1163 C CA . HIS A 1 146 ? -11.056 43.264 12.216 1.00 94.25 146 HIS A CA 1
ATOM 1164 C C . HIS A 1 146 ? -10.388 41.930 11.896 1.00 94.25 146 HIS A C 1
ATOM 1166 O O . HIS A 1 146 ? -9.192 41.738 12.125 1.00 94.25 146 HIS A O 1
ATOM 1172 N N . GLN A 1 147 ? -11.163 41.002 11.353 1.00 95.50 147 GLN A N 1
ATOM 1173 C CA . GLN A 1 147 ? -10.698 39.693 10.922 1.00 95.50 147 GLN A CA 1
ATOM 1174 C C . GLN A 1 147 ? -11.295 39.393 9.547 1.00 95.50 147 GLN A C 1
ATOM 1176 O O . GLN A 1 147 ? -12.448 39.731 9.295 1.00 95.50 147 GLN A O 1
ATOM 1181 N N . ALA A 1 148 ? -10.498 38.785 8.669 1.00 92.56 148 ALA A N 1
ATOM 1182 C CA . ALA A 1 148 ? -10.995 38.243 7.411 1.00 92.56 148 ALA A CA 1
ATOM 1183 C C . ALA A 1 148 ? -11.717 36.903 7.640 1.00 92.56 148 ALA A C 1
ATOM 1185 O O . ALA A 1 148 ? -11.328 36.125 8.513 1.00 92.56 148 ALA A O 1
ATOM 1186 N N . ASP A 1 149 ? -12.727 36.619 6.826 1.00 91.38 149 ASP A N 1
ATOM 1187 C CA . ASP A 1 149 ? -13.433 35.339 6.841 1.00 91.38 149 ASP A CA 1
ATOM 1188 C C . ASP A 1 149 ? -12.885 34.408 5.754 1.00 91.38 149 ASP A C 1
ATOM 1190 O O . ASP A 1 149 ? -12.422 34.861 4.701 1.00 91.38 149 ASP A O 1
ATOM 1194 N N . LEU A 1 150 ? -12.937 33.095 5.995 1.00 89.50 150 LEU A N 1
ATOM 1195 C CA . LEU A 1 150 ? -12.704 32.131 4.922 1.00 89.50 150 LEU A CA 1
ATOM 1196 C C . LEU A 1 150 ? -13.904 32.140 3.962 1.00 89.50 150 LEU A C 1
ATOM 1198 O O . LEU A 1 150 ? -15.047 32.226 4.413 1.00 89.50 150 LEU A O 1
ATOM 1202 N N . PRO A 1 151 ? -13.677 32.013 2.644 1.00 88.81 151 PRO A N 1
ATOM 1203 C CA . PRO A 1 151 ? -14.767 31.861 1.691 1.00 88.81 151 PRO A CA 1
ATOM 1204 C C . PRO A 1 151 ? -15.512 30.541 1.930 1.00 88.81 151 PRO A C 1
ATOM 1206 O O . PRO A 1 151 ? -14.902 29.528 2.262 1.00 88.81 151 PRO A O 1
ATOM 1209 N N . GLU A 1 152 ? -16.823 30.535 1.678 1.00 85.25 152 GLU A N 1
ATOM 1210 C CA . GLU A 1 152 ? -17.723 29.392 1.927 1.00 85.25 152 GLU A CA 1
ATOM 1211 C C . GLU A 1 152 ? -17.319 28.109 1.172 1.00 85.25 152 GLU A C 1
ATOM 1213 O O . GLU A 1 152 ? -17.659 26.999 1.571 1.00 85.25 152 GLU A O 1
ATOM 1218 N N . SER A 1 153 ? -16.538 28.246 0.097 1.00 84.00 153 SER A N 1
ATOM 1219 C CA . SER A 1 153 ? -15.982 27.125 -0.662 1.00 84.00 153 SER A CA 1
ATOM 1220 C C . SER A 1 153 ? -14.857 26.370 0.054 1.00 84.00 153 SER A C 1
ATOM 1222 O O . SER A 1 153 ? -14.456 25.313 -0.428 1.00 84.00 153 SER A O 1
ATOM 1224 N N . VAL A 1 154 ? -14.292 26.919 1.136 1.00 86.25 154 VAL A N 1
ATOM 1225 C CA . VAL A 1 154 ? -13.198 26.297 1.892 1.00 86.25 154 VAL A CA 1
ATOM 1226 C C . VAL A 1 154 ? -13.779 25.660 3.153 1.00 86.25 154 VAL A C 1
ATOM 1228 O O . VAL A 1 154 ? -14.229 26.379 4.045 1.00 86.25 154 VAL A O 1
ATOM 1231 N N . PRO A 1 155 ? -13.801 24.321 3.246 1.00 80.62 155 PRO A N 1
ATOM 1232 C CA . PRO A 1 155 ? -14.360 23.650 4.406 1.00 80.62 155 PRO A CA 1
ATOM 1233 C C . PRO A 1 155 ? -13.417 23.766 5.614 1.00 80.62 155 PRO A C 1
ATOM 1235 O O . PRO A 1 155 ? -12.196 23.774 5.463 1.00 80.62 155 PRO A O 1
ATOM 1238 N N . ASP A 1 156 ? -13.978 23.787 6.824 1.00 77.56 156 ASP A N 1
ATOM 1239 C CA . ASP A 1 156 ? -13.234 23.876 8.096 1.00 77.56 156 ASP A CA 1
ATOM 1240 C C . ASP A 1 156 ? -12.641 22.518 8.533 1.00 77.56 156 ASP A C 1
ATOM 1242 O O . ASP A 1 156 ? -12.750 22.078 9.677 1.00 77.56 156 ASP A O 1
ATOM 1246 N N . VAL A 1 157 ? -12.072 21.777 7.580 1.00 79.62 157 VAL A N 1
ATOM 1247 C CA . VAL A 1 157 ? -11.418 20.487 7.818 1.00 79.62 157 VAL A CA 1
ATOM 1248 C C . VAL A 1 157 ? -10.067 20.451 7.119 1.00 79.62 157 VAL A C 1
ATOM 1250 O O . VAL A 1 157 ? -9.906 20.929 6.002 1.00 79.62 157 VAL A O 1
ATOM 1253 N N . GLN A 1 158 ? -9.083 19.828 7.766 1.00 73.56 158 GLN A N 1
ATOM 1254 C CA . GLN A 1 158 ? -7.718 19.739 7.237 1.00 73.56 158 GLN A CA 1
ATOM 1255 C C . GLN A 1 158 ? -7.611 18.863 5.976 1.00 73.56 158 GLN A C 1
ATOM 1257 O O . GLN A 1 158 ? -6.677 19.012 5.192 1.00 73.56 158 GLN A O 1
ATOM 1262 N N . MET A 1 159 ? -8.543 17.927 5.791 1.00 71.56 159 MET A N 1
ATOM 1263 C CA . MET A 1 159 ? -8.552 16.991 4.670 1.00 71.56 159 MET A CA 1
ATOM 1264 C C . MET A 1 159 ? -9.805 17.232 3.842 1.00 71.56 159 MET A C 1
ATOM 1266 O O . MET A 1 159 ? -10.912 17.012 4.333 1.00 71.56 159 MET A O 1
ATOM 1270 N N . ASP A 1 160 ? -9.637 17.643 2.586 1.00 61.94 160 ASP A N 1
ATOM 1271 C CA . ASP A 1 160 ? -10.763 17.689 1.659 1.00 61.94 160 ASP A CA 1
ATOM 1272 C C . ASP A 1 160 ? -11.306 16.264 1.423 1.00 61.94 160 ASP A C 1
ATOM 1274 O O . ASP A 1 160 ? -10.568 15.275 1.365 1.00 61.94 160 ASP A O 1
ATOM 1278 N N . THR A 1 161 ? -12.620 16.166 1.248 1.00 59.34 161 THR A N 1
ATOM 1279 C CA . THR A 1 161 ? -13.349 14.962 0.828 1.00 59.34 161 THR A CA 1
ATOM 1280 C C . THR A 1 161 ? -12.816 14.324 -0.459 1.00 59.34 161 THR A C 1
ATOM 1282 O O . THR A 1 161 ? -13.032 13.132 -0.676 1.00 59.34 161 THR A O 1
ATOM 1285 N N . ASN A 1 162 ? -12.063 15.070 -1.274 1.00 54.94 162 ASN A N 1
ATOM 1286 C CA . ASN A 1 162 ? -11.389 14.573 -2.474 1.00 54.94 162 ASN A CA 1
ATOM 1287 C C . ASN A 1 162 ? -9.996 13.982 -2.225 1.00 54.94 162 ASN A C 1
ATOM 1289 O O . ASN A 1 162 ? -9.249 13.781 -3.188 1.00 54.94 162 ASN A O 1
ATOM 1293 N N . LEU A 1 163 ? -9.616 13.665 -0.978 1.00 53.16 163 LEU A N 1
ATOM 1294 C CA . LEU A 1 163 ? -8.429 12.852 -0.728 1.00 53.16 163 LEU A CA 1
ATOM 1295 C C . LEU A 1 163 ? -8.659 11.457 -1.330 1.00 53.16 163 LEU A C 1
ATOM 1297 O O . LEU A 1 163 ? -9.140 10.528 -0.681 1.00 53.16 163 LEU A O 1
ATOM 1301 N N . HIS A 1 164 ? -8.331 11.327 -2.615 1.00 53.66 164 HIS A N 1
ATOM 1302 C CA . HIS A 1 164 ? -8.345 10.093 -3.373 1.00 53.66 164 HIS A CA 1
ATOM 1303 C C . HIS A 1 164 ? -7.271 9.168 -2.795 1.00 53.66 164 HIS A C 1
ATOM 1305 O O . HIS A 1 164 ? -6.212 8.973 -3.393 1.00 53.66 164 HIS A O 1
ATOM 1311 N N .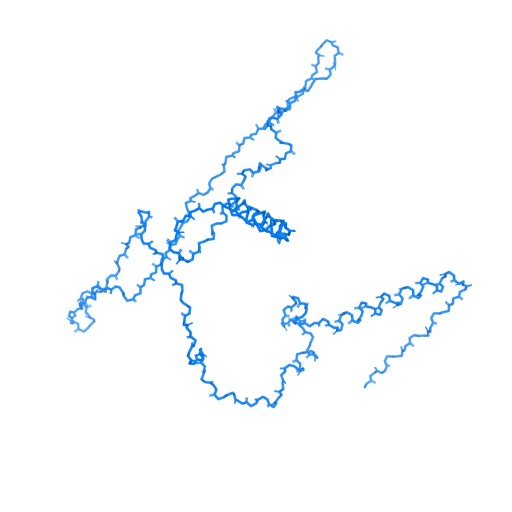 TYR A 1 165 ? -7.540 8.540 -1.649 1.00 50.53 165 TYR A N 1
ATOM 1312 C CA . TYR A 1 165 ? -6.858 7.309 -1.288 1.00 50.53 165 TYR A CA 1
ATOM 1313 C C . TYR A 1 165 ? -7.336 6.267 -2.306 1.00 50.53 165 TYR A C 1
ATOM 1315 O O . TYR A 1 165 ? -8.296 5.522 -2.114 1.00 50.53 165 TYR A O 1
ATOM 1323 N N . LYS A 1 166 ? -6.710 6.255 -3.486 1.00 46.78 166 LYS A N 1
ATOM 1324 C CA . LYS A 1 166 ? -6.901 5.182 -4.454 1.00 46.78 166 LYS A CA 1
ATOM 1325 C C . LYS A 1 166 ? -6.317 3.934 -3.807 1.00 46.78 166 LYS A C 1
ATOM 1327 O O . LYS A 1 166 ? -5.144 3.614 -3.956 1.00 46.78 166 LYS A O 1
ATOM 1332 N N . THR A 1 167 ? -7.140 3.232 -3.039 1.00 41.81 167 THR A N 1
ATOM 1333 C CA . THR A 1 167 ? -6.870 1.864 -2.620 1.00 41.81 167 THR A CA 1
ATOM 1334 C C . THR A 1 167 ? -6.960 1.020 -3.884 1.00 41.81 167 THR A C 1
ATOM 1336 O O . THR A 1 167 ? -8.023 0.529 -4.268 1.00 41.81 167 THR A O 1
ATOM 1339 N N . TYR A 1 168 ? -5.837 0.914 -4.594 1.00 45.97 168 TYR A N 1
ATOM 1340 C CA . TYR A 1 168 ? -5.710 0.074 -5.775 1.00 45.97 168 TYR A CA 1
ATOM 1341 C C . TYR A 1 168 ? -5.795 -1.391 -5.344 1.00 45.97 168 TYR A C 1
ATOM 1343 O O . TYR A 1 168 ? -4.805 -2.034 -5.005 1.00 45.97 168 TYR A O 1
ATOM 1351 N N . CYS A 1 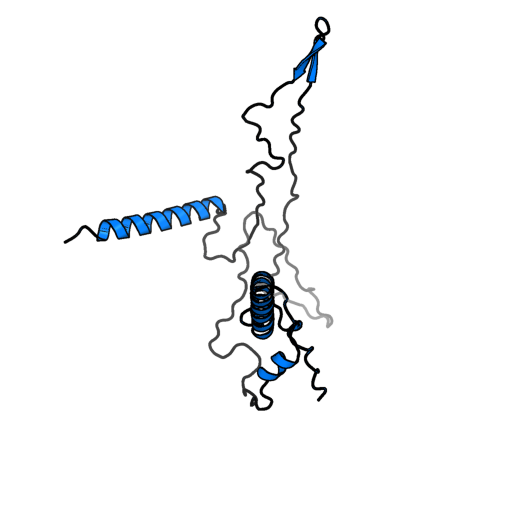169 ? -7.007 -1.938 -5.334 1.00 40.31 169 CYS A N 1
ATOM 1352 C CA . CYS A 1 169 ? -7.217 -3.371 -5.209 1.00 40.31 169 CYS A CA 1
ATOM 1353 C C . CYS A 1 169 ? -7.225 -3.964 -6.622 1.00 40.31 169 CYS A C 1
ATOM 1355 O O . CYS A 1 169 ? -8.263 -3.985 -7.287 1.00 40.31 169 CYS A O 1
ATOM 1357 N N . PHE A 1 170 ? -6.062 -4.420 -7.098 1.00 42.09 170 PHE A N 1
ATOM 1358 C CA . PHE A 1 170 ? -5.957 -5.181 -8.345 1.00 42.09 170 PHE A CA 1
ATOM 1359 C C . PHE A 1 170 ? -6.785 -6.467 -8.217 1.00 42.09 170 PHE A C 1
ATOM 1361 O O . PHE A 1 170 ? -6.389 -7.419 -7.540 1.00 42.09 170 PHE A O 1
ATOM 1368 N N . LYS A 1 171 ? -7.967 -6.498 -8.844 1.00 40.09 171 LYS A N 1
ATOM 1369 C CA . LYS A 1 171 ? -8.772 -7.719 -8.936 1.00 40.09 171 LYS A CA 1
ATOM 1370 C C . LYS A 1 171 ? -8.277 -8.570 -10.108 1.00 40.09 171 LYS A C 1
ATOM 1372 O O . LYS A 1 171 ? -8.160 -8.045 -11.212 1.00 40.09 171 LYS A O 1
ATOM 1377 N N . PRO A 1 172 ? -8.018 -9.874 -9.914 1.00 38.88 172 PRO A N 1
ATOM 1378 C CA . PRO A 1 172 ? -7.788 -10.774 -11.034 1.00 38.88 172 PRO A CA 1
ATOM 1379 C C . PRO A 1 172 ? -9.067 -10.850 -11.882 1.00 38.88 172 PRO A C 1
ATOM 1381 O O . PRO A 1 172 ? -10.168 -10.993 -11.351 1.00 38.88 172 PRO A O 1
ATOM 1384 N N . ALA A 1 173 ? -8.889 -10.668 -13.187 1.00 45.00 173 ALA A N 1
ATOM 1385 C CA . ALA A 1 173 ? -9.919 -10.339 -14.160 1.00 45.00 173 ALA A CA 1
ATOM 1386 C C . ALA A 1 173 ? -11.021 -11.402 -14.320 1.00 45.00 173 ALA A C 1
ATOM 1388 O O . ALA A 1 173 ? -10.762 -12.497 -14.811 1.00 45.00 173 ALA A O 1
ATOM 1389 N N . ASP A 1 174 ? -12.263 -10.986 -14.064 1.00 40.22 174 ASP A N 1
ATOM 1390 C CA . ASP A 1 174 ? -13.436 -11.404 -14.838 1.00 40.22 174 ASP A CA 1
ATOM 1391 C C . ASP A 1 174 ? -13.693 -10.337 -15.919 1.00 40.22 174 ASP A C 1
ATOM 1393 O O . ASP A 1 174 ? -14.588 -9.505 -15.795 1.00 40.22 174 ASP A O 1
ATOM 1397 N N . GLY A 1 175 ? -12.839 -10.304 -16.948 1.00 40.34 175 GLY A N 1
ATOM 1398 C CA . GLY A 1 175 ? -13.140 -9.767 -18.289 1.00 40.34 175 GLY A CA 1
ATOM 1399 C C . GLY A 1 175 ? -13.613 -8.313 -18.459 1.00 40.34 175 GLY A C 1
ATOM 1400 O O . GLY A 1 175 ? -13.912 -7.922 -19.582 1.00 40.34 175 GLY A O 1
ATOM 1401 N N . ARG A 1 176 ? -13.686 -7.491 -17.412 1.00 40.38 176 ARG A N 1
ATOM 1402 C CA . ARG A 1 176 ? -14.015 -6.063 -17.501 1.00 40.38 176 ARG A CA 1
ATOM 1403 C C . ARG A 1 176 ? -12.996 -5.267 -16.701 1.00 40.38 176 ARG A C 1
ATOM 1405 O O . ARG A 1 176 ? -13.201 -4.995 -15.521 1.00 40.38 176 ARG A O 1
ATOM 1412 N N . ASN A 1 177 ? -11.901 -4.889 -17.359 1.00 38.78 177 ASN A N 1
ATOM 1413 C CA . ASN A 1 177 ? -11.013 -3.838 -16.867 1.00 38.78 177 ASN A CA 1
ATOM 1414 C C . ASN A 1 177 ? -11.734 -2.495 -17.014 1.00 38.78 177 ASN A C 1
ATOM 1416 O O . ASN A 1 177 ? -11.516 -1.744 -17.956 1.00 38.78 177 ASN A O 1
ATOM 1420 N N . GLN A 1 178 ? -12.647 -2.222 -16.085 1.00 40.09 178 GLN A N 1
ATOM 1421 C CA . GLN A 1 178 ? -13.075 -0.865 -15.792 1.00 40.09 178 GLN A CA 1
ATOM 1422 C C . GLN A 1 178 ? -12.561 -0.509 -14.401 1.00 40.09 178 GLN A C 1
ATOM 1424 O O . GLN A 1 178 ? -12.886 -1.167 -13.409 1.00 40.09 178 GLN A O 1
ATOM 1429 N N . LEU A 1 179 ? -11.752 0.546 -14.346 1.00 39.78 179 LEU A N 1
ATOM 1430 C CA . LEU A 1 179 ? -11.503 1.310 -13.132 1.00 39.78 179 LEU A CA 1
ATOM 1431 C C . LEU A 1 179 ? -12.846 1.885 -12.676 1.00 39.78 179 LEU A C 1
ATOM 1433 O O . LEU A 1 179 ? -13.266 2.933 -13.149 1.00 39.78 179 LEU A O 1
ATOM 1437 N N . GLN A 1 180 ? -13.548 1.177 -11.797 1.00 45.72 180 GLN A N 1
ATOM 1438 C CA . GLN A 1 180 ? -14.725 1.730 -11.136 1.00 45.72 180 GLN A CA 1
ATOM 1439 C C . GLN A 1 180 ? -14.303 2.316 -9.794 1.00 45.72 180 GLN A C 1
ATOM 1441 O O . GLN A 1 180 ? -13.730 1.606 -8.959 1.00 45.72 180 GLN A O 1
ATOM 1446 N N . SER A 1 181 ? -14.604 3.599 -9.590 1.00 43.97 181 SER A N 1
ATOM 1447 C CA . SER A 1 181 ? -14.485 4.241 -8.279 1.00 43.97 181 SER A CA 1
ATOM 1448 C C . SER A 1 181 ? -15.341 3.485 -7.249 1.00 43.97 181 SER A C 1
ATOM 1450 O O . SER A 1 181 ? -16.410 2.955 -7.571 1.00 43.97 181 SER A O 1
ATOM 1452 N N . TRP A 1 182 ? -14.899 3.435 -5.990 1.00 46.16 182 TRP A N 1
ATOM 1453 C CA . TRP A 1 182 ? -15.721 2.910 -4.894 1.00 46.16 182 TRP A CA 1
ATOM 1454 C C . TRP A 1 182 ? -17.050 3.664 -4.752 1.00 46.16 182 TRP A C 1
ATOM 1456 O O . TRP A 1 182 ? -18.049 3.047 -4.377 1.00 46.16 182 TRP A O 1
ATOM 1466 N N . ASP A 1 183 ? -17.092 4.940 -5.135 1.00 47.16 183 ASP A N 1
ATOM 1467 C CA . ASP A 1 183 ? -18.311 5.753 -5.129 1.00 47.16 183 ASP A CA 1
ATOM 1468 C C . ASP A 1 183 ? -19.305 5.293 -6.195 1.00 47.16 183 ASP A C 1
ATOM 1470 O O . ASP A 1 183 ? -20.493 5.152 -5.907 1.00 47.16 183 ASP A O 1
ATOM 1474 N N . GLN A 1 184 ? -18.821 4.919 -7.387 1.00 50.06 184 GLN A N 1
ATOM 1475 C CA . GLN A 1 184 ? -19.657 4.303 -8.426 1.00 50.06 184 GLN A CA 1
ATOM 1476 C C . GLN A 1 184 ? -20.240 2.970 -7.952 1.00 50.06 184 GLN A C 1
ATOM 1478 O O . GLN A 1 184 ? -21.426 2.715 -8.140 1.00 50.06 184 GLN A O 1
ATOM 1483 N N . LYS A 1 185 ? -19.455 2.143 -7.251 1.00 54.41 185 LYS A N 1
ATOM 1484 C CA . LYS A 1 185 ? -19.960 0.881 -6.685 1.00 54.41 185 LYS A CA 1
ATOM 1485 C C . LYS A 1 185 ? -20.939 1.072 -5.532 1.00 54.41 185 LYS A C 1
ATOM 1487 O O . LYS A 1 185 ? -21.888 0.294 -5.416 1.00 54.41 185 LYS A O 1
ATOM 1492 N N . LYS A 1 186 ? -20.728 2.071 -4.668 1.00 57.03 186 LYS A N 1
ATOM 1493 C CA . LYS A 1 186 ? -21.700 2.441 -3.627 1.00 57.03 186 LYS A CA 1
ATOM 1494 C C . LYS A 1 186 ? -23.009 2.902 -4.263 1.00 57.03 186 LYS A C 1
ATOM 1496 O O . LYS A 1 186 ? -24.059 2.415 -3.851 1.00 57.03 186 LYS A O 1
ATOM 1501 N N . ALA A 1 187 ? -22.942 3.748 -5.290 1.00 54.88 187 ALA A N 1
ATOM 1502 C CA . ALA A 1 187 ? -24.107 4.221 -6.030 1.00 54.88 187 ALA A CA 1
ATOM 1503 C C . ALA A 1 187 ? -24.842 3.075 -6.749 1.00 54.88 187 ALA A C 1
ATOM 1505 O O . ALA A 1 187 ? -26.059 2.961 -6.635 1.00 54.88 187 ALA A O 1
ATOM 1506 N N . GLU A 1 188 ? -24.126 2.157 -7.403 1.00 60.75 188 GLU A N 1
ATOM 1507 C CA . GLU A 1 188 ? -24.718 0.969 -8.034 1.00 60.75 188 GLU A CA 1
ATOM 1508 C C . GLU A 1 188 ? -25.379 0.033 -7.008 1.00 60.75 188 GLU A C 1
ATOM 1510 O O . GLU A 1 188 ? -26.471 -0.483 -7.248 1.00 60.75 188 GLU A O 1
ATOM 1515 N N . LYS A 1 189 ? -24.760 -0.175 -5.836 1.00 59.56 189 LYS A N 1
ATOM 1516 C CA . LYS A 1 189 ? -25.336 -0.998 -4.759 1.00 59.56 189 LYS A CA 1
ATOM 1517 C C . LYS A 1 189 ? -26.560 -0.334 -4.122 1.00 59.56 189 LYS A C 1
ATOM 1519 O O . LYS A 1 189 ? -27.525 -1.033 -3.806 1.00 59.56 189 LYS A O 1
ATOM 1524 N N . ALA A 1 190 ? -26.548 0.988 -3.970 1.00 56.78 190 ALA A N 1
ATOM 1525 C CA . ALA A 1 190 ? -27.701 1.757 -3.512 1.00 56.78 190 ALA A CA 1
ATOM 1526 C C . ALA A 1 190 ? -28.851 1.685 -4.534 1.00 56.78 190 ALA A C 1
ATOM 1528 O O . ALA A 1 190 ? -29.972 1.335 -4.169 1.00 56.78 190 ALA A O 1
ATOM 1529 N N . ASN A 1 191 ? -28.558 1.865 -5.826 1.00 56.59 191 ASN A N 1
ATOM 1530 C CA . ASN A 1 191 ? -29.541 1.752 -6.908 1.00 56.59 191 ASN A CA 1
ATOM 1531 C C . ASN A 1 191 ? -30.112 0.337 -7.051 1.00 56.59 191 ASN A C 1
ATOM 1533 O O . ASN A 1 191 ? -31.304 0.177 -7.300 1.00 56.59 191 ASN A O 1
ATOM 1537 N N . ARG A 1 192 ? -29.305 -0.708 -6.835 1.00 57.88 192 ARG A N 1
ATOM 1538 C CA . ARG A 1 192 ? -29.777 -2.101 -6.866 1.00 57.88 192 ARG A CA 1
ATOM 1539 C C . ARG A 1 192 ? -30.681 -2.436 -5.677 1.00 57.88 192 ARG A C 1
ATOM 1541 O O . ARG A 1 192 ? -31.647 -3.173 -5.843 1.00 57.88 192 ARG A O 1
ATOM 1548 N N . SER A 1 193 ? -30.401 -1.861 -4.508 1.00 55.84 193 SER A N 1
ATOM 1549 C CA . SER A 1 193 ? -31.264 -1.967 -3.321 1.00 55.84 193 SER A CA 1
ATOM 1550 C C . SER A 1 193 ? -32.603 -1.244 -3.533 1.00 55.84 193 SER A C 1
ATOM 1552 O O . SER A 1 193 ? -33.654 -1.807 -3.234 1.00 55.84 193 SER A O 1
ATOM 1554 N N . ASN A 1 194 ? -32.582 -0.052 -4.143 1.00 56.09 194 ASN A N 1
ATOM 1555 C CA . ASN A 1 194 ? -33.794 0.702 -4.492 1.00 56.09 194 ASN A CA 1
ATOM 1556 C C . ASN A 1 194 ? -34.625 0.026 -5.596 1.00 56.09 194 ASN A C 1
ATOM 1558 O O . ASN A 1 194 ? -35.851 -0.003 -5.519 1.00 56.09 194 ASN A O 1
ATOM 1562 N N . SER A 1 195 ? -33.973 -0.580 -6.592 1.00 52.56 195 SER A N 1
ATOM 1563 C CA . SER A 1 195 ? -34.640 -1.372 -7.634 1.00 52.56 195 SER A CA 1
ATOM 1564 C C . SER A 1 195 ? -35.353 -2.600 -7.060 1.00 52.56 195 SER A C 1
ATOM 1566 O O . SER A 1 195 ? -36.431 -2.945 -7.539 1.00 52.56 195 SER A O 1
ATOM 1568 N N . TYR A 1 196 ? -34.780 -3.250 -6.044 1.00 49.94 196 TYR A N 1
ATOM 1569 C CA . TYR A 1 196 ? -35.390 -4.414 -5.400 1.00 49.94 196 TYR A CA 1
ATOM 1570 C C . TYR A 1 196 ? -36.613 -4.016 -4.559 1.00 49.94 196 TYR A C 1
ATOM 1572 O O . TYR A 1 196 ? -37.650 -4.669 -4.627 1.00 49.94 196 TYR A O 1
ATOM 1580 N N . LEU A 1 197 ? -36.535 -2.895 -3.834 1.00 52.06 197 LEU A N 1
ATOM 1581 C CA . LEU A 1 197 ? -37.664 -2.343 -3.074 1.00 52.06 197 LEU A CA 1
ATOM 1582 C C . LEU A 1 197 ? -38.816 -1.877 -3.980 1.00 52.06 197 LEU A C 1
ATOM 1584 O O . LEU A 1 197 ? -39.977 -2.121 -3.662 1.00 52.06 197 LEU A O 1
ATOM 1588 N N . SER A 1 198 ? -38.514 -1.287 -5.141 1.00 54.94 198 SER A N 1
ATOM 1589 C CA . SER A 1 198 ? -39.528 -0.898 -6.132 1.00 54.94 198 SER A CA 1
ATOM 1590 C C . SER A 1 198 ? -40.277 -2.100 -6.725 1.00 54.94 198 SER A C 1
ATOM 1592 O O . SER A 1 198 ? -41.492 -2.031 -6.900 1.00 54.94 198 SER A O 1
ATOM 1594 N N . GLN A 1 199 ? -39.588 -3.212 -6.998 1.00 56.31 199 GLN A N 1
ATOM 1595 C CA . GLN A 1 199 ? -40.209 -4.427 -7.544 1.00 56.31 199 GLN A CA 1
ATOM 1596 C C . GLN A 1 199 ? -41.060 -5.169 -6.505 1.00 56.31 199 GLN A C 1
ATOM 1598 O O . GLN A 1 199 ? -42.117 -5.697 -6.842 1.00 56.31 199 GLN A O 1
ATOM 1603 N N . VAL A 1 200 ? -40.642 -5.165 -5.235 1.00 56.56 200 VAL A N 1
ATOM 1604 C CA . VAL A 1 200 ? -41.412 -5.758 -4.128 1.00 56.56 200 VAL A CA 1
ATOM 1605 C C . VAL A 1 200 ? -42.701 -4.974 -3.854 1.00 56.56 200 VAL A C 1
ATOM 1607 O O . VAL A 1 200 ? -43.727 -5.589 -3.582 1.00 56.56 200 VAL A O 1
ATOM 1610 N N . LEU A 1 201 ? -42.684 -3.644 -3.985 1.00 55.34 201 LEU A N 1
ATOM 1611 C CA . LEU A 1 201 ? -43.884 -2.810 -3.836 1.00 55.34 201 LEU A CA 1
ATOM 1612 C C . LEU A 1 201 ? -44.818 -2.887 -5.058 1.00 55.34 201 LEU A C 1
ATOM 1614 O O . LEU A 1 201 ? -46.033 -2.880 -4.892 1.00 55.34 201 LEU A O 1
ATOM 1618 N N . ALA A 1 202 ? -44.280 -3.036 -6.274 1.00 54.38 202 ALA A N 1
ATOM 1619 C CA . ALA A 1 202 ? -45.087 -3.211 -7.488 1.00 54.38 202 ALA A CA 1
ATOM 1620 C C . ALA A 1 202 ? -45.779 -4.591 -7.572 1.00 54.38 202 ALA A C 1
ATOM 1622 O O . ALA A 1 202 ? -46.842 -4.710 -8.175 1.00 54.38 202 ALA A O 1
ATOM 1623 N N . GLY A 1 203 ? -45.212 -5.630 -6.946 1.00 49.69 203 GLY A N 1
ATOM 1624 C CA . GLY A 1 203 ? -45.791 -6.980 -6.900 1.00 49.69 203 GLY A CA 1
ATOM 1625 C C . GLY A 1 203 ? -46.905 -7.180 -5.864 1.00 49.69 203 GLY A C 1
ATOM 1626 O O . GLY A 1 203 ? -47.544 -8.226 -5.865 1.00 49.69 203 GLY A O 1
ATOM 1627 N N . GLN A 1 204 ? -47.158 -6.200 -4.990 1.00 52.69 204 GLN A N 1
ATOM 1628 C CA . GLN A 1 204 ? -48.236 -6.243 -3.988 1.00 52.69 204 GLN A CA 1
ATOM 1629 C C . GLN A 1 204 ? -49.555 -5.621 -4.486 1.00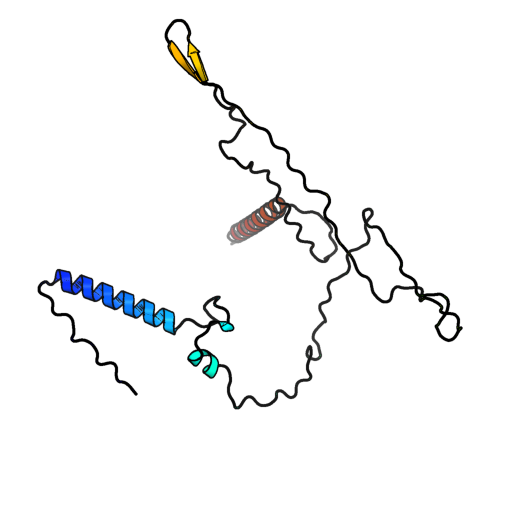 52.69 204 GLN A C 1
ATOM 1631 O O . GLN A 1 204 ? -50.514 -5.533 -3.726 1.00 52.69 204 GLN A O 1
ATOM 1636 N N . GLY A 1 205 ? -49.617 -5.202 -5.757 1.00 49.91 205 GLY A N 1
ATOM 1637 C CA . GLY A 1 205 ? -50.773 -4.526 -6.359 1.00 49.91 205 GLY A CA 1
ATOM 1638 C C . GLY A 1 205 ? -51.479 -5.288 -7.485 1.00 49.91 205 GLY A C 1
ATOM 1639 O O . GLY A 1 205 ? -52.196 -4.659 -8.254 1.00 49.91 205 GLY A O 1
ATOM 1640 N N . ALA A 1 206 ? -51.271 -6.600 -7.621 1.00 44.91 206 ALA A N 1
ATOM 1641 C CA . ALA A 1 206 ? -51.987 -7.429 -8.594 1.00 44.91 206 ALA A CA 1
ATOM 1642 C C . ALA A 1 206 ? -52.746 -8.551 -7.870 1.00 44.91 206 ALA A C 1
ATOM 1644 O O . ALA A 1 206 ? -52.261 -9.679 -7.769 1.00 44.91 206 ALA A O 1
ATOM 1645 N N . SER A 1 207 ? -53.914 -8.182 -7.341 1.00 43.88 207 SER A N 1
ATOM 1646 C CA . SER A 1 207 ? -55.035 -9.090 -7.067 1.00 43.88 207 SER A CA 1
ATOM 1647 C C . SER A 1 207 ? -56.014 -9.029 -8.230 1.00 43.88 207 SER A C 1
ATOM 1649 O O . SER A 1 207 ? -56.190 -7.910 -8.766 1.00 43.88 207 SER A O 1
#

pLDDT: mean 72.85, std 17.37, range [38.78, 96.25]

InterPro domains:
  IPR045618 Domain of unknown function DUF6444 [PF20042] (8-81)
  IPR052344 Transposase-related protein [PTHR33678] (19-164)

Organism: NCBI:txid446372